Protein AF-0000000079728949 (afdb_homodimer)

Radius of gyration: 19.16 Å; Cα contacts (8 Å, |Δi|>4): 448; chains: 2; bounding box: 50×51×36 Å

Nearest PDB structures (foldseek):
  3mhy-assembly1_C  TM=8.706E-01  e=8.324E-15  Azospirillum brasilense
  3ncr-assembly1_A  TM=9.126E-01  e=5.408E-14  Archaeoglobus fulgidus
  2nuu-assembly2_K  TM=8.900E-01  e=3.025E-14  Escherichia coli
  7p4v-assembly1_A  TM=8.789E-01  e=6.152E-14  Methanothermococcus thermolithotrophicus DSM 2095
  2xbp-assembly1_A  TM=8.601E-01  e=7.000E-14  Synechococcus elongatus PCC 7942 = FACHB-805

Secondary structure (DSSP, 8-state):
-EEEEEEE-GGGHHHHHHHHHHTT----EEEEEEEE-SS------SSSS-----PEEEEEEEEEE-GGGHHHHHHHHHHHH--TT--TT-EEEEEEE----B-TTT--BGGGG-/-EEEEEEE-GGGHHHHHHHHHHTT---EEEEEEEE--SS------BTTB-----PEEEEEEEEEE-GGGHHHHHHHHHHHH--TT--TT-EEEEEEE--EEEETTT--BGGGG-

Solvent-accessible surface area (backbone atoms only — not comparable to full-atom values): 12179 Å² total; per-residue (Å²): 75,33,36,38,37,33,39,29,39,59,90,29,47,66,50,25,51,51,40,29,42,76,68,74,45,81,68,67,48,79,44,76,31,27,37,35,53,73,64,59,32,64,54,51,71,58,98,73,72,26,73,37,71,68,65,40,75,27,30,37,36,42,32,66,35,45,64,88,42,49,62,60,50,53,51,24,41,46,68,35,39,32,50,87,87,37,37,93,75,24,38,38,37,39,35,26,79,39,92,73,42,68,27,83,92,77,64,42,55,39,71,80,38,94,76,32,35,38,34,36,37,28,40,59,90,29,48,67,49,24,51,52,40,28,42,76,70,73,47,47,56,37,37,39,35,84,44,68,41,79,60,88,66,63,38,63,72,48,74,54,92,81,61,50,81,26,78,53,62,38,74,26,29,37,38,44,32,67,35,46,65,88,44,47,61,61,50,53,52,25,40,58,67,35,39,43,50,86,94,58,47,91,73,36,60,52,76,45,83,40,72,35,77,41,31,31,21,38,33,78,62,43,56,40,71,80,38,95

Sequence (228 aa):
MKLIVAIIQPHKLEEVKAELTKNEIYRLTVSDVQGYGQQKGKTEVFRGHEYQVNLLRKVRLEIAVNDEFVKPTVDAILKAAKTGDGKIGDGKILILPLEDVIRIRTGERGSSAIMKLIVAIIQPHKLEEVKAELTKNEIYRLTVSDVQGYGQQKGKTEVFRGHEYQVNLLRKVRLEIAVNDEFVKPTVDAILKAAKTGDGKIGDGKILILPLEDVIRIRTGERGSSAI

Foldseek 3Di:
DKKKKWKFAPVLVVQLQVLCVVVVFHDKDKDKDWDFDPPQPPQPQDPHRRSCRDTDIIMMMIGDADPVCPVSSVVSCVVRQADPVHDPRRTDMDIGDDDKDAQPVPRDMDRVND/DKKKKWKFAPVLVVQLQVLCVVVVFHDKDKDKDWDQDPPPQPQPPDPHPRPSSPTHIIMMMIGDADPVCPVSSVVSCVVRQADDVHDPRRTDMDIGDDPKDAQPVVRDMDRVND

Organism: NCBI:txid2484979

pLDDT: mean 89.18, std 18.15, range [35.16, 98.94]

Structure (mmCIF, N/CA/C/O backbone):
data_AF-0000000079728949-model_v1
#
loop_
_entity.id
_entity.type
_entity.pdbx_description
1 polymer 'P-II family nitrogen regulator'
#
loop_
_atom_site.group_PDB
_atom_site.id
_atom_site.type_symbol
_atom_site.label_atom_id
_atom_site.label_alt_id
_atom_site.label_comp_id
_atom_site.label_asym_id
_atom_site.label_entity_id
_atom_site.label_seq_id
_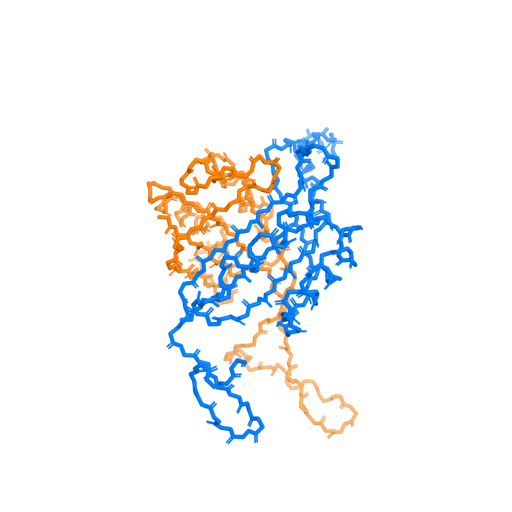atom_site.pdbx_PDB_ins_code
_atom_site.Cartn_x
_atom_site.Cartn_y
_atom_site.Cartn_z
_atom_site.occupancy
_atom_site.B_iso_or_equiv
_atom_site.auth_seq_id
_atom_site.auth_comp_id
_atom_site.auth_asym_id
_atom_site.auth_atom_id
_atom_site.pdbx_PDB_model_num
ATOM 1 N N . MET A 1 1 ? -5.855 -17.172 5.074 1 97.94 1 MET A N 1
ATOM 2 C CA . MET A 1 1 ? -6.07 -16.203 4.004 1 97.94 1 MET A CA 1
ATOM 3 C C . MET A 1 1 ? -5.102 -15.031 4.125 1 97.94 1 MET A C 1
ATOM 5 O O . MET A 1 1 ? -4.617 -14.734 5.219 1 97.94 1 MET A O 1
ATOM 9 N N . LYS A 1 2 ? -4.703 -14.453 3.086 1 98.75 2 LYS A N 1
ATOM 10 C CA . LYS A 1 2 ? -3.793 -13.312 3.059 1 98.75 2 LYS A CA 1
ATOM 11 C C . LYS A 1 2 ? -4.246 -12.273 2.037 1 98.75 2 LYS A C 1
ATOM 13 O O . LYS A 1 2 ? -4.926 -12.609 1.064 1 98.75 2 LYS A O 1
ATOM 18 N N . LEU A 1 3 ? -3.955 -11.07 2.365 1 98.88 3 LEU A N 1
ATOM 19 C CA . LEU A 1 3 ? -3.998 -10.008 1.366 1 98.88 3 LEU A CA 1
ATOM 20 C C . LEU A 1 3 ? -2.602 -9.703 0.837 1 98.88 3 LEU A C 1
ATOM 22 O O . LEU A 1 3 ? -1.712 -9.328 1.603 1 98.88 3 LEU A O 1
ATOM 26 N N . ILE A 1 4 ? -2.475 -9.922 -0.418 1 98.94 4 ILE A N 1
ATOM 27 C CA . ILE A 1 4 ? -1.224 -9.578 -1.086 1 98.94 4 ILE A CA 1
ATOM 28 C C . ILE A 1 4 ? -1.361 -8.219 -1.772 1 98.94 4 ILE A C 1
ATOM 30 O O . ILE A 1 4 ? -2.256 -8.023 -2.598 1 98.94 4 ILE A O 1
ATOM 34 N N . VAL A 1 5 ? -0.463 -7.34 -1.374 1 98.94 5 VAL A N 1
ATOM 35 C CA . VAL A 1 5 ? -0.368 -6.031 -2.012 1 98.94 5 VAL A CA 1
ATOM 36 C C . VAL A 1 5 ? 0.945 -5.926 -2.783 1 98.94 5 VAL A C 1
ATOM 38 O O . VAL A 1 5 ? 2.02 -6.156 -2.227 1 98.94 5 VAL A O 1
ATOM 41 N N . ALA A 1 6 ? 0.837 -5.594 -4.047 1 98.94 6 ALA A N 1
ATOM 42 C CA . ALA A 1 6 ? 2.037 -5.414 -4.855 1 98.94 6 ALA A CA 1
ATOM 43 C C . ALA A 1 6 ? 2.082 -4.012 -5.465 1 98.94 6 ALA A C 1
ATOM 45 O O . ALA A 1 6 ? 1.083 -3.533 -6.008 1 98.94 6 ALA A O 1
ATOM 46 N N . ILE A 1 7 ? 3.186 -3.361 -5.32 1 98.69 7 ILE A N 1
ATOM 47 C CA . ILE A 1 7 ? 3.492 -2.117 -6.02 1 98.69 7 ILE A CA 1
ATOM 48 C C . ILE A 1 7 ? 4.473 -2.393 -7.156 1 98.69 7 ILE A C 1
ATOM 50 O O . ILE A 1 7 ? 5.59 -2.861 -6.926 1 98.69 7 ILE A O 1
ATOM 54 N N . ILE A 1 8 ? 4.035 -2.078 -8.391 1 98.62 8 ILE A N 1
ATOM 55 C CA . ILE A 1 8 ? 4.863 -2.455 -9.531 1 98.62 8 ILE A CA 1
ATOM 56 C C . ILE A 1 8 ? 4.922 -1.301 -10.531 1 98.62 8 ILE A C 1
ATOM 58 O O . ILE A 1 8 ? 4.207 -0.306 -10.383 1 98.62 8 ILE A O 1
ATOM 62 N N . GLN A 1 9 ? 5.809 -1.538 -11.5 1 97.75 9 GLN A N 1
ATOM 63 C CA . GLN A 1 9 ? 5.859 -0.593 -12.609 1 97.75 9 GLN A CA 1
ATOM 64 C C . GLN A 1 9 ? 4.613 -0.697 -13.484 1 97.75 9 GLN A C 1
ATOM 66 O O . GLN A 1 9 ? 4.137 -1.799 -13.766 1 97.75 9 GLN A O 1
ATOM 71 N N . PRO A 1 10 ? 4.117 0.421 -13.914 1 97.88 10 PRO A N 1
ATOM 72 C CA . PRO A 1 10 ? 2.887 0.404 -14.703 1 97.88 10 PRO A CA 1
ATOM 73 C C . PRO A 1 10 ? 3.01 -0.45 -15.969 1 97.88 10 PRO A C 1
ATOM 75 O O . PRO A 1 10 ? 2.072 -1.17 -16.328 1 97.88 10 PRO A O 1
ATOM 78 N N . HIS A 1 11 ? 4.059 -0.454 -16.641 1 97.81 11 HIS A N 1
ATOM 79 C CA . HIS A 1 11 ? 4.195 -1.134 -17.922 1 97.81 11 HIS A CA 1
ATOM 80 C C . HIS A 1 11 ? 4.277 -2.646 -17.734 1 97.81 11 HIS A C 1
ATOM 82 O O . HIS A 1 11 ? 4.285 -3.395 -18.719 1 97.81 11 HIS A O 1
ATOM 88 N N . LYS A 1 12 ? 4.312 -3.104 -16.484 1 98.44 12 LYS A N 1
ATOM 89 C CA . LYS A 1 12 ? 4.387 -4.535 -16.203 1 98.44 12 LYS A CA 1
ATOM 90 C C . LYS A 1 12 ? 3.012 -5.105 -15.875 1 98.44 12 LYS A C 1
ATOM 92 O O . LYS A 1 12 ? 2.855 -6.316 -15.734 1 98.44 12 LYS A O 1
ATOM 97 N N . LEU A 1 13 ? 2.016 -4.324 -15.812 1 98.62 13 LEU A N 1
ATOM 98 C CA . LEU A 1 13 ? 0.701 -4.738 -15.336 1 98.62 13 LEU A CA 1
ATOM 99 C C . LEU A 1 13 ? 0.155 -5.891 -16.172 1 98.62 13 LEU A C 1
ATOM 101 O O . LEU A 1 13 ? -0.276 -6.91 -15.617 1 98.62 13 LEU A O 1
ATOM 105 N N . GLU A 1 14 ? 0.18 -5.75 -17.438 1 98.62 14 GLU A N 1
ATOM 106 C CA . GLU A 1 14 ? -0.409 -6.77 -18.312 1 98.62 14 GLU A CA 1
ATOM 107 C C . GLU A 1 14 ? 0.33 -8.094 -18.172 1 98.62 14 GLU A C 1
ATOM 109 O O . GLU A 1 14 ? -0.294 -9.164 -18.141 1 98.62 14 GLU A O 1
ATOM 114 N N . GLU A 1 15 ? 1.632 -8.023 -18.125 1 98.69 15 GLU A N 1
ATOM 115 C CA . GLU A 1 15 ? 2.422 -9.234 -17.938 1 98.69 15 GLU A CA 1
ATOM 116 C C . GLU A 1 15 ? 2.096 -9.898 -16.594 1 98.69 15 GLU A C 1
ATOM 118 O O . GLU A 1 15 ? 1.987 -11.125 -16.516 1 98.69 15 GLU A O 1
ATOM 123 N N . VAL A 1 16 ? 1.931 -9.164 -15.562 1 98.88 16 VAL A N 1
ATOM 124 C CA . VAL A 1 16 ? 1.618 -9.695 -14.242 1 98.88 16 VAL A CA 1
ATOM 125 C C . VAL A 1 16 ? 0.229 -10.328 -14.25 1 98.88 16 VAL A C 1
ATOM 127 O O . VAL A 1 16 ? 0.045 -11.445 -13.758 1 98.88 16 VAL A O 1
ATOM 130 N N . LYS A 1 17 ? -0.682 -9.672 -14.867 1 98.75 17 LYS A N 1
ATOM 131 C CA . LYS A 1 17 ? -2.029 -10.227 -14.977 1 98.75 17 LYS A CA 1
ATOM 132 C C . LYS A 1 17 ? -2.014 -11.578 -15.688 1 98.75 17 LYS A C 1
ATOM 134 O O . LYS A 1 17 ? -2.66 -12.523 -15.242 1 98.75 17 LYS A O 1
ATOM 139 N N . ALA A 1 18 ? -1.333 -11.594 -16.75 1 98.75 18 ALA A N 1
ATOM 140 C CA . ALA A 1 18 ? -1.255 -12.828 -17.531 1 98.75 18 ALA A CA 1
ATOM 141 C C . ALA A 1 18 ? -0.656 -13.961 -16.703 1 98.75 18 ALA A C 1
ATOM 143 O O . ALA A 1 18 ? -1.169 -15.078 -16.719 1 98.75 18 ALA A O 1
ATOM 144 N N . GLU A 1 19 ? 0.394 -13.664 -16.016 1 98.81 19 GLU A N 1
ATOM 145 C CA . GLU A 1 19 ? 1.066 -14.688 -15.219 1 98.81 19 GLU A CA 1
ATOM 146 C C . GLU A 1 19 ? 0.187 -15.148 -14.062 1 98.81 19 GLU A C 1
ATOM 148 O O . GLU A 1 19 ? 0.159 -16.344 -13.734 1 98.81 19 GLU A O 1
ATOM 153 N N . LEU A 1 20 ? -0.54 -14.227 -13.43 1 98.81 20 LEU A N 1
ATOM 154 C CA . LEU A 1 20 ? -1.479 -14.586 -12.375 1 98.81 20 LEU A CA 1
ATOM 155 C C . LEU A 1 20 ? -2.57 -15.508 -12.906 1 98.81 20 LEU A C 1
ATOM 157 O O . LEU A 1 20 ? -2.904 -16.516 -12.273 1 98.81 20 LEU A O 1
ATOM 161 N N . THR A 1 21 ? -3.059 -15.18 -14.047 1 98.56 21 THR A N 1
ATOM 162 C CA . THR A 1 21 ? -4.105 -15.977 -14.68 1 98.56 21 THR A CA 1
ATOM 163 C C . THR A 1 21 ? -3.619 -17.406 -14.945 1 98.56 21 THR A C 1
ATOM 165 O O . THR A 1 21 ? -4.34 -18.359 -14.703 1 98.56 21 THR A O 1
ATOM 168 N N . LYS A 1 22 ? -2.436 -17.531 -15.445 1 98.5 22 LYS A N 1
ATOM 169 C CA . LYS A 1 22 ? -1.842 -18.844 -15.688 1 98.5 22 LYS A CA 1
ATOM 170 C C . LYS A 1 22 ? -1.81 -19.688 -14.414 1 98.5 22 LYS A C 1
ATOM 172 O O . LYS A 1 22 ? -1.838 -20.906 -14.477 1 98.5 22 LYS A O 1
ATOM 177 N N . ASN A 1 23 ? -1.764 -19 -13.312 1 98 23 ASN A N 1
ATOM 178 C CA . ASN A 1 23 ? -1.679 -19.672 -12.023 1 98 23 ASN A CA 1
ATOM 179 C C . ASN A 1 23 ? -3.029 -19.703 -11.312 1 98 23 ASN A C 1
ATOM 181 O O . ASN A 1 23 ? -3.092 -19.875 -10.094 1 98 23 ASN A O 1
ATOM 185 N N . GLU A 1 24 ? -4.059 -19.344 -12.031 1 97.69 24 GLU A N 1
ATOM 186 C CA . GLU A 1 24 ? -5.453 -19.484 -11.625 1 97.69 24 GLU A CA 1
ATOM 187 C C . GLU A 1 24 ? -5.832 -18.453 -10.578 1 97.69 24 GLU A C 1
ATOM 189 O O . GLU A 1 24 ? -6.59 -18.734 -9.656 1 97.69 24 GLU A O 1
ATOM 194 N N . ILE A 1 25 ? -5.172 -17.406 -10.594 1 97.94 25 ILE A N 1
ATOM 195 C CA . ILE A 1 25 ? -5.527 -16.234 -9.797 1 97.94 25 ILE A CA 1
ATOM 196 C C . ILE A 1 25 ? -6.172 -15.188 -10.695 1 97.94 25 ILE A C 1
ATOM 198 O O . ILE A 1 25 ? -5.508 -14.594 -11.539 1 97.94 25 ILE A O 1
ATOM 202 N N . TYR A 1 26 ? -7.461 -14.828 -10.391 1 96.31 26 TYR A N 1
ATOM 203 C CA . TYR A 1 26 ? -8.227 -14.07 -11.375 1 96.31 26 TYR A CA 1
ATOM 204 C C . TYR A 1 26 ? -8.703 -12.75 -10.797 1 96.31 26 TYR A C 1
ATOM 206 O O . TYR A 1 26 ? -8.984 -11.805 -11.539 1 96.31 26 TYR A O 1
ATOM 214 N N . ARG A 1 27 ? -8.883 -12.797 -9.492 1 96.25 27 ARG A N 1
ATOM 215 C CA . ARG A 1 27 ? -9.523 -11.648 -8.875 1 96.25 27 ARG A CA 1
ATOM 216 C C . ARG A 1 27 ? -8.492 -10.719 -8.242 1 96.25 27 ARG A C 1
ATOM 218 O O . ARG A 1 27 ? -7.762 -11.125 -7.332 1 96.25 27 ARG A O 1
ATOM 225 N N . LEU A 1 28 ? -8.375 -9.523 -8.766 1 97.81 28 LEU A N 1
ATOM 226 C CA . LEU A 1 28 ? -7.48 -8.516 -8.211 1 97.81 28 LEU A CA 1
ATOM 227 C C . LEU A 1 28 ? -8.055 -7.117 -8.398 1 97.81 28 LEU A C 1
ATOM 229 O O . LEU A 1 28 ? -8.93 -6.906 -9.242 1 97.81 28 LEU A O 1
ATOM 233 N N . THR A 1 29 ? -7.723 -6.234 -7.559 1 98.62 29 THR A N 1
ATOM 234 C CA . THR A 1 29 ? -8.039 -4.812 -7.652 1 98.62 29 THR A CA 1
ATOM 235 C C . THR A 1 29 ? -6.801 -4.004 -8.023 1 98.62 29 THR A C 1
ATOM 237 O O . THR A 1 29 ? -5.715 -4.246 -7.496 1 98.62 29 THR A O 1
ATOM 240 N N . VAL A 1 30 ? -6.938 -3.078 -8.961 1 98.56 30 VAL A N 1
ATOM 241 C CA . VAL A 1 30 ? -5.828 -2.264 -9.453 1 98.56 30 VAL A CA 1
ATOM 242 C C . VAL A 1 30 ? -6.078 -0.795 -9.117 1 98.56 30 VAL A C 1
ATOM 244 O O . VAL A 1 30 ? -7.195 -0.298 -9.266 1 98.56 30 VAL A O 1
ATOM 247 N N . SER A 1 31 ? -5.07 -0.145 -8.617 1 98.25 31 SER A N 1
ATOM 248 C CA . SER A 1 31 ? -5.117 1.294 -8.375 1 98.25 31 SER A CA 1
ATOM 249 C C . SER A 1 31 ? -3.854 1.981 -8.883 1 98.25 31 SER A C 1
ATOM 251 O O . SER A 1 31 ? -2.771 1.391 -8.867 1 98.25 31 SER A O 1
ATOM 253 N N . ASP A 1 32 ? -4.066 3.225 -9.258 1 96.81 32 ASP A N 1
ATOM 254 C CA . ASP A 1 32 ? -2.912 4.066 -9.562 1 96.81 32 ASP A CA 1
ATOM 255 C C . ASP A 1 32 ? -2.359 4.723 -8.305 1 96.81 32 ASP A C 1
ATOM 257 O O . ASP A 1 32 ? -3.117 5.266 -7.496 1 96.81 32 ASP A O 1
ATOM 261 N N . VAL A 1 33 ? -1.003 4.684 -8.234 1 97.31 33 VAL A N 1
ATOM 262 C CA . VAL A 1 33 ? -0.352 5.277 -7.066 1 97.31 33 VAL A CA 1
ATOM 263 C C . VAL A 1 33 ? 0.955 5.941 -7.492 1 97.31 33 VAL A C 1
ATOM 265 O O . VAL A 1 33 ? 1.287 5.973 -8.68 1 97.31 33 VAL A O 1
ATOM 268 N N . GLN A 1 34 ? 1.545 6.543 -6.496 1 94.94 34 GLN A N 1
ATOM 269 C CA . GLN A 1 34 ? 2.859 7.148 -6.68 1 94.94 34 GLN A CA 1
ATOM 270 C C . GLN A 1 34 ? 3.85 6.645 -5.637 1 94.94 34 GLN A C 1
ATOM 272 O O . GLN A 1 34 ? 3.504 6.504 -4.461 1 94.94 34 GLN A O 1
ATOM 277 N N . GLY A 1 35 ? 4.969 6.289 -6.156 1 92.31 35 GLY A N 1
ATOM 278 C CA . GLY A 1 35 ? 6.047 5.883 -5.266 1 92.31 35 GLY A CA 1
ATOM 279 C C . GLY A 1 35 ? 7.039 6.996 -4.984 1 92.31 35 GLY A C 1
ATOM 280 O O . GLY A 1 35 ? 7.254 7.871 -5.828 1 92.31 35 GLY A O 1
ATOM 281 N N . TYR A 1 36 ? 7.48 6.906 -3.715 1 84.44 36 TYR A N 1
ATOM 282 C CA . TYR A 1 36 ? 8.547 7.797 -3.27 1 84.44 36 TYR A CA 1
ATOM 283 C C . TYR A 1 36 ? 9.719 7.008 -2.703 1 84.44 36 TYR A C 1
ATOM 285 O O . TYR A 1 36 ? 9.531 6.133 -1.854 1 84.44 36 TYR A O 1
ATOM 293 N N . GLY A 1 37 ? 10.797 7.117 -3.277 1 72.75 37 GLY A N 1
ATOM 294 C CA . GLY A 1 37 ? 11.953 6.355 -2.848 1 72.75 37 GLY A CA 1
ATOM 295 C C . GLY A 1 37 ? 13.172 7.223 -2.574 1 72.75 37 GLY A C 1
ATOM 296 O O . GLY A 1 37 ? 13.062 8.445 -2.504 1 72.75 37 GLY A O 1
ATOM 297 N N . GLN A 1 38 ? 14.273 6.52 -2.088 1 59.56 38 GLN A N 1
ATOM 298 C CA . GLN A 1 38 ? 15.547 7.129 -1.718 1 59.56 38 GLN A CA 1
ATOM 299 C C . GLN A 1 38 ? 16.109 7.98 -2.857 1 59.56 38 GLN A C 1
ATOM 301 O O . GLN A 1 38 ? 17.031 8.758 -2.658 1 59.56 38 GLN A O 1
ATOM 306 N N . GLN A 1 39 ? 15.523 7.688 -4.023 1 49.19 39 GLN A N 1
ATOM 307 C CA . GLN A 1 39 ? 16.141 8.508 -5.062 1 49.19 39 GLN A CA 1
ATOM 308 C C . GLN A 1 39 ? 15.914 9.992 -4.793 1 49.19 39 GLN A C 1
ATOM 310 O O . GLN A 1 39 ? 14.773 10.445 -4.68 1 49.19 39 GLN A O 1
ATOM 315 N N . LYS A 1 40 ? 16.625 10.328 -3.922 1 45.38 40 LYS A N 1
ATOM 316 C CA . LYS A 1 40 ? 16.594 11.75 -3.594 1 45.38 40 LYS A CA 1
ATOM 317 C C . LYS A 1 40 ? 15.969 12.562 -4.727 1 45.38 40 LYS A C 1
ATOM 319 O O . LYS A 1 40 ? 16.297 12.359 -5.898 1 45.38 40 LYS A O 1
ATOM 324 N N . GLY A 1 41 ? 14.633 12.672 -4.699 1 42.31 41 GLY A N 1
ATOM 325 C CA . GLY A 1 41 ? 14.25 13.656 -5.695 1 42.31 41 GLY A CA 1
ATOM 326 C C . GLY A 1 41 ? 15.422 14.453 -6.234 1 42.31 41 GLY A C 1
ATOM 327 O O . GLY A 1 41 ? 16.422 14.648 -5.535 1 42.31 41 GLY A O 1
ATOM 328 N N . LYS A 1 42 ? 15.859 14.234 -7.445 1 41.94 42 LYS A N 1
ATOM 329 C CA . LYS A 1 42 ? 16.719 15.289 -7.961 1 41.94 42 LYS A CA 1
ATOM 330 C C . LYS A 1 42 ? 16.234 16.656 -7.5 1 41.94 42 LYS A C 1
ATOM 332 O O . LYS A 1 42 ? 15.039 16.938 -7.496 1 41.94 42 LYS A O 1
ATOM 337 N N . THR A 1 43 ? 16.828 17.266 -6.535 1 39.5 43 THR A N 1
ATOM 338 C CA . THR A 1 43 ? 16.672 18.688 -6.227 1 39.5 43 THR A CA 1
ATOM 339 C C . THR A 1 43 ? 16.5 19.5 -7.504 1 39.5 43 THR A C 1
ATOM 341 O O . THR A 1 43 ? 17.406 19.578 -8.328 1 39.5 43 THR A O 1
ATOM 344 N N . GLU A 1 44 ? 15.484 19.297 -8.406 1 36.38 44 GLU A N 1
ATOM 345 C CA . GLU A 1 44 ? 15.477 20.516 -9.203 1 36.38 44 GLU A CA 1
ATOM 346 C C . GLU A 1 44 ? 15.086 21.734 -8.352 1 36.38 44 GLU A C 1
ATOM 348 O O . GLU A 1 44 ? 14.25 21.609 -7.449 1 36.38 44 GLU A O 1
ATOM 353 N N . VAL A 1 45 ? 16.109 22.641 -8.188 1 36.81 45 VAL A N 1
ATOM 354 C CA . VAL A 1 45 ? 16.047 23.984 -7.613 1 36.81 45 VAL A CA 1
ATOM 355 C C . VAL A 1 45 ? 14.742 24.656 -8.023 1 36.81 45 VAL A C 1
ATOM 357 O O . VAL A 1 45 ? 14.547 24.984 -9.195 1 36.81 45 VAL A O 1
ATOM 360 N 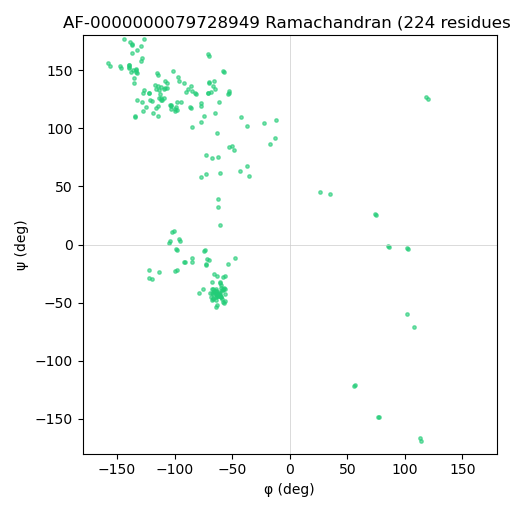N . PHE A 1 46 ? 13.438 24.266 -7.598 1 35.16 46 PHE A N 1
ATOM 361 C CA . PHE A 1 46 ? 12.352 25.219 -7.793 1 35.16 46 PHE A CA 1
ATOM 362 C C . PHE A 1 46 ? 12.227 26.156 -6.594 1 35.16 46 PHE A C 1
ATOM 364 O O . PHE A 1 46 ? 11.945 25.703 -5.48 1 35.16 46 PHE A O 1
ATOM 371 N N . ARG A 1 47 ? 12.086 27.578 -6.699 1 37.88 47 ARG A N 1
ATOM 372 C CA . ARG A 1 47 ? 12.164 28.844 -5.98 1 37.88 47 ARG A CA 1
ATOM 373 C C . ARG A 1 47 ? 13.117 28.75 -4.793 1 37.88 47 ARG A C 1
ATOM 375 O O . ARG A 1 47 ? 12.727 29 -3.652 1 37.88 47 ARG A O 1
ATOM 382 N N . GLY A 1 48 ? 14.406 28.156 -4.797 1 38.25 48 GLY A N 1
ATOM 383 C CA . GLY A 1 48 ? 15.547 28.156 -3.885 1 38.25 48 GLY A CA 1
ATOM 384 C C . GLY A 1 48 ? 15.734 26.828 -3.172 1 38.25 48 GLY A C 1
ATOM 385 O O . GLY A 1 48 ? 16.875 26.422 -2.926 1 38.25 48 GLY A O 1
ATOM 386 N N . HIS A 1 49 ? 14.883 26.312 -2.152 1 38.97 49 HIS A N 1
ATOM 387 C CA . HIS A 1 49 ? 15.234 24.984 -1.667 1 38.97 49 HIS A CA 1
ATOM 388 C C . HIS A 1 49 ? 14.633 23.891 -2.547 1 38.97 49 HIS A C 1
ATOM 390 O O . HIS A 1 49 ? 13.445 23.953 -2.895 1 38.97 49 HIS A O 1
ATOM 396 N N . GLU A 1 50 ? 15.266 23.219 -3.441 1 42.09 50 GLU A N 1
ATOM 397 C CA . GLU A 1 50 ? 14.961 22.25 -4.492 1 42.09 50 GLU A CA 1
ATOM 398 C C . GLU A 1 50 ? 14.367 20.969 -3.912 1 42.09 50 GLU A C 1
ATOM 400 O O . GLU A 1 50 ? 15.062 20.203 -3.24 1 42.09 50 GLU A O 1
ATOM 405 N N . TYR A 1 51 ? 13.672 20.75 -2.965 1 43.38 51 TYR A N 1
ATOM 406 C CA . TYR A 1 51 ? 13.367 19.344 -2.705 1 43.38 51 TYR A CA 1
ATOM 407 C C . TYR A 1 51 ? 12.297 18.828 -3.658 1 43.38 51 TYR A C 1
ATOM 409 O O . TYR A 1 51 ? 11.141 19.25 -3.59 1 43.38 51 TYR A O 1
ATOM 417 N N . GLN A 1 52 ? 12.375 18.828 -5.008 1 46.19 52 GLN A N 1
ATOM 418 C CA . GLN A 1 52 ? 11.359 18.266 -5.887 1 46.19 52 GLN A CA 1
ATOM 419 C C . GLN A 1 52 ? 11.172 16.781 -5.625 1 46.19 52 GLN A C 1
ATOM 421 O O . GLN A 1 52 ? 12.055 15.969 -5.926 1 46.19 52 GLN A O 1
ATOM 426 N N . VAL A 1 53 ? 10.82 16.344 -4.598 1 51 53 VAL A N 1
ATOM 427 C CA . VAL A 1 53 ? 10.586 14.914 -4.391 1 51 53 VAL A CA 1
ATOM 428 C C . VAL A 1 53 ? 9.641 14.383 -5.461 1 51 53 VAL A C 1
ATOM 430 O O . VAL A 1 53 ? 8.5 14.836 -5.57 1 51 53 VAL A O 1
ATOM 433 N N . ASN A 1 54 ? 10.234 13.984 -6.816 1 62.28 54 ASN A N 1
ATOM 434 C CA . ASN A 1 54 ? 9.5 13.477 -7.973 1 62.28 54 ASN A CA 1
ATOM 435 C C . ASN A 1 54 ? 8.828 12.133 -7.672 1 62.28 54 ASN A C 1
ATOM 437 O O . ASN A 1 54 ? 9.508 11.148 -7.375 1 62.28 54 ASN A O 1
ATOM 441 N N . LEU A 1 55 ? 7.645 12.141 -7.332 1 76.19 55 LEU A N 1
ATOM 442 C CA . LEU A 1 55 ? 6.836 10.938 -7.215 1 76.19 55 LEU A CA 1
ATOM 443 C C . LEU A 1 55 ? 6.723 10.227 -8.562 1 76.19 55 LEU A C 1
ATOM 445 O O . LEU A 1 55 ? 6.562 10.875 -9.602 1 76.19 55 LEU A O 1
ATOM 449 N N . LEU A 1 56 ? 7.133 8.961 -8.594 1 89 56 LEU A N 1
ATOM 450 C CA . LEU A 1 56 ? 7.027 8.141 -9.797 1 89 56 LEU A CA 1
ATOM 451 C C . LEU A 1 56 ? 5.711 7.371 -9.812 1 89 56 LEU A C 1
ATOM 453 O O . LEU A 1 56 ? 5.27 6.859 -8.781 1 89 56 LEU A O 1
ATOM 457 N N . ARG A 1 57 ? 5.145 7.316 -10.922 1 94.88 57 ARG A N 1
ATOM 458 C CA . ARG A 1 57 ? 3.906 6.566 -11.102 1 94.88 57 ARG A CA 1
ATOM 459 C C . ARG A 1 57 ? 4.137 5.074 -10.891 1 94.88 57 ARG A C 1
ATOM 461 O O . ARG A 1 57 ? 5.133 4.523 -11.367 1 94.88 57 ARG A O 1
ATOM 468 N N . LYS A 1 58 ? 3.293 4.477 -10.156 1 97.62 58 LYS A N 1
ATOM 469 C CA . LYS A 1 58 ? 3.266 3.037 -9.914 1 97.62 58 LYS A CA 1
ATOM 470 C C . LYS A 1 58 ? 1.84 2.496 -9.977 1 97.62 58 LYS A C 1
ATOM 472 O O . LYS A 1 58 ? 0.88 3.268 -10.039 1 97.62 58 LYS A O 1
ATOM 477 N N . VAL A 1 59 ? 1.758 1.186 -10.078 1 98.38 59 VAL A N 1
ATOM 478 C CA . VAL A 1 59 ? 0.488 0.476 -9.977 1 98.38 59 VAL A CA 1
ATOM 479 C C . VAL A 1 59 ? 0.467 -0.354 -8.695 1 98.38 59 VAL A C 1
ATOM 481 O O . VAL A 1 59 ? 1.459 -1 -8.344 1 98.38 59 VAL A O 1
ATOM 484 N N . ARG A 1 60 ? -0.646 -0.268 -8.023 1 98.69 60 ARG A N 1
ATOM 485 C CA . ARG A 1 60 ? -0.893 -1.033 -6.809 1 98.69 60 ARG A CA 1
ATOM 486 C C . ARG A 1 60 ? -1.93 -2.125 -7.047 1 98.69 60 ARG A C 1
ATOM 488 O O . ARG A 1 60 ? -3.02 -1.853 -7.559 1 98.69 60 ARG A O 1
ATOM 495 N N . LEU A 1 61 ? -1.555 -3.34 -6.715 1 98.88 61 LEU A N 1
ATOM 496 C CA . LEU A 1 61 ? -2.459 -4.48 -6.793 1 98.88 61 LEU A CA 1
ATOM 497 C C . LEU A 1 61 ? -2.869 -4.949 -5.402 1 98.88 61 LEU A C 1
ATOM 499 O O . LEU A 1 61 ? -2.039 -5 -4.492 1 98.88 61 LEU A O 1
ATOM 503 N N . GLU A 1 62 ? -4.133 -5.312 -5.27 1 98.81 62 GLU A N 1
ATOM 504 C CA . GLU A 1 62 ? -4.648 -6.016 -4.102 1 98.81 62 GLU A CA 1
ATOM 505 C C . GLU A 1 62 ? -5.262 -7.355 -4.492 1 98.81 62 GLU A C 1
ATOM 507 O O . GLU A 1 62 ? -6.199 -7.41 -5.289 1 98.81 62 GLU A O 1
ATOM 512 N N . ILE A 1 63 ? -4.758 -8.367 -3.877 1 98.88 63 ILE A N 1
ATOM 513 C CA . ILE A 1 63 ? -5.176 -9.727 -4.219 1 98.88 63 ILE A CA 1
ATOM 514 C C . ILE A 1 63 ? -5.441 -10.523 -2.943 1 98.88 63 ILE A C 1
ATOM 516 O O . ILE A 1 63 ? -4.512 -10.844 -2.201 1 98.88 63 ILE A O 1
ATOM 520 N N . ALA A 1 64 ? -6.676 -10.859 -2.648 1 98.81 64 ALA A N 1
ATOM 521 C CA . ALA A 1 64 ? -7.012 -11.766 -1.553 1 98.81 64 ALA A CA 1
ATOM 522 C C . ALA A 1 64 ? -6.871 -13.227 -1.983 1 98.81 64 ALA A C 1
ATOM 524 O O . ALA A 1 64 ? -7.426 -13.633 -3.008 1 98.81 64 ALA A O 1
ATOM 525 N N . VAL A 1 65 ? -6.18 -13.984 -1.192 1 98.69 65 VAL A N 1
ATOM 526 C CA . VAL A 1 65 ? -5.977 -15.375 -1.58 1 98.69 65 VAL A CA 1
ATOM 527 C C . VAL A 1 65 ? -6.102 -16.281 -0.355 1 98.69 65 VAL A C 1
ATOM 529 O O . VAL A 1 65 ? -5.91 -15.828 0.777 1 98.69 65 VAL A O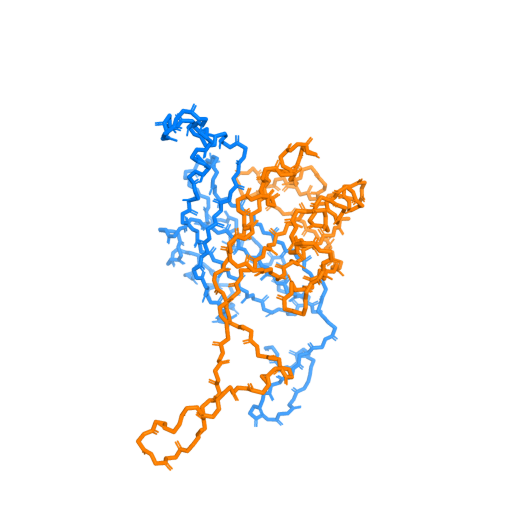 1
ATOM 532 N N . ASN A 1 66 ? -6.457 -17.5 -0.626 1 98.38 66 ASN A N 1
ATOM 533 C CA . ASN A 1 66 ? -6.289 -18.531 0.379 1 98.38 66 ASN A CA 1
ATOM 534 C C . ASN A 1 66 ? -4.816 -18.875 0.594 1 98.38 66 ASN A C 1
ATOM 536 O O . ASN A 1 66 ? -3.98 -18.609 -0.271 1 98.38 66 ASN A O 1
ATOM 540 N N . ASP A 1 67 ? -4.555 -19.531 1.693 1 98.19 67 ASP A N 1
ATOM 541 C CA . ASP A 1 67 ? -3.172 -19.75 2.105 1 98.19 67 ASP A CA 1
ATOM 542 C C . ASP A 1 67 ? -2.398 -20.531 1.045 1 98.19 67 ASP A C 1
ATOM 544 O O . ASP A 1 67 ? -1.225 -20.25 0.794 1 98.19 67 ASP A O 1
ATOM 548 N N . GLU A 1 68 ? -3.012 -21.438 0.365 1 97.88 68 GLU A N 1
ATOM 549 C CA . GLU A 1 68 ? -2.33 -22.297 -0.6 1 97.88 68 GLU A CA 1
ATOM 550 C C . GLU A 1 68 ? -1.947 -21.516 -1.856 1 97.88 68 GLU A C 1
ATOM 552 O O . GLU A 1 68 ? -1.12 -21.969 -2.646 1 97.88 68 GLU A O 1
ATOM 557 N N . PHE A 1 69 ? -2.477 -20.344 -1.986 1 98.5 69 PHE A N 1
ATOM 558 C CA . PHE A 1 69 ? -2.215 -19.562 -3.197 1 98.5 69 PHE A CA 1
ATOM 559 C C . PHE A 1 69 ? -1.232 -18.438 -2.92 1 98.5 69 PHE A C 1
ATOM 561 O O . PHE A 1 69 ? -0.862 -17.688 -3.83 1 98.5 69 PHE A O 1
ATOM 568 N N . VAL A 1 70 ? -0.765 -18.344 -1.716 1 98.81 70 VAL A N 1
ATOM 569 C CA . VAL A 1 70 ? 0.168 -17.266 -1.382 1 98.81 70 VAL A CA 1
ATOM 570 C C . VAL A 1 70 ? 1.446 -17.422 -2.203 1 98.81 70 VAL A C 1
ATOM 572 O O . VAL A 1 70 ? 1.841 -16.5 -2.928 1 98.81 70 VAL A O 1
ATOM 575 N N . LYS A 1 71 ? 2.01 -18.594 -2.156 1 98.62 71 LYS A N 1
ATOM 576 C CA . LYS A 1 71 ? 3.275 -18.797 -2.85 1 98.62 71 LYS A CA 1
ATOM 577 C C . LYS A 1 71 ? 3.102 -18.688 -4.363 1 98.62 71 LYS A C 1
ATOM 579 O O . LYS A 1 71 ? 3.857 -17.969 -5.023 1 98.62 71 LYS A O 1
ATOM 584 N N . PRO A 1 72 ? 2.078 -19.328 -4.949 1 98.75 72 PRO A N 1
ATOM 585 C CA . PRO A 1 72 ? 1.883 -19.156 -6.391 1 98.75 72 PRO A CA 1
ATOM 586 C C . PRO A 1 72 ? 1.692 -17.703 -6.801 1 98.75 72 PRO A C 1
ATOM 588 O O . PRO A 1 72 ? 2.164 -17.281 -7.863 1 98.75 72 PRO A O 1
ATOM 591 N N . THR A 1 73 ? 0.988 -16.953 -6.004 1 98.88 73 THR A N 1
ATOM 592 C CA . THR A 1 73 ? 0.734 -15.555 -6.316 1 98.88 73 THR A CA 1
ATOM 593 C C . THR A 1 73 ? 2.029 -14.75 -6.27 1 98.88 73 THR A C 1
ATOM 595 O O . THR A 1 73 ? 2.338 -14.008 -7.203 1 98.88 73 THR A O 1
ATOM 598 N N . VAL A 1 74 ? 2.785 -14.938 -5.242 1 98.88 74 VAL A N 1
ATOM 599 C CA . VAL A 1 74 ? 4.047 -14.219 -5.07 1 98.88 74 VAL A CA 1
ATOM 600 C C . VAL A 1 74 ? 5.004 -14.586 -6.203 1 98.88 74 VAL A C 1
ATOM 602 O O . VAL A 1 74 ? 5.613 -13.703 -6.816 1 98.88 74 VAL A O 1
ATOM 605 N N . ASP A 1 75 ? 5.066 -15.867 -6.504 1 98.69 75 ASP A N 1
ATOM 606 C CA . ASP A 1 75 ? 5.969 -16.328 -7.551 1 98.69 75 ASP A CA 1
ATOM 607 C C . ASP A 1 75 ? 5.586 -15.758 -8.914 1 98.69 75 ASP A C 1
ATOM 609 O O . ASP A 1 75 ? 6.453 -15.359 -9.695 1 98.69 75 ASP A O 1
ATOM 613 N N . ALA A 1 76 ? 4.34 -15.703 -9.148 1 98.81 76 ALA A N 1
ATOM 614 C CA . ALA A 1 76 ? 3.857 -15.156 -10.414 1 98.81 76 ALA A CA 1
ATOM 615 C C . ALA A 1 76 ? 4.238 -13.68 -10.555 1 98.81 76 ALA A C 1
ATOM 617 O O . ALA A 1 76 ? 4.684 -13.25 -11.625 1 98.81 76 ALA A O 1
ATOM 618 N N . ILE A 1 77 ? 4.074 -12.914 -9.516 1 98.88 77 ILE A N 1
ATOM 619 C CA . ILE A 1 77 ? 4.383 -11.492 -9.555 1 98.88 77 ILE A CA 1
ATOM 620 C C . ILE A 1 77 ? 5.891 -11.297 -9.711 1 98.88 77 ILE A C 1
ATOM 622 O O . ILE A 1 77 ? 6.336 -10.484 -10.523 1 98.88 77 ILE A O 1
ATOM 626 N N . LEU A 1 78 ? 6.641 -12.102 -8.977 1 98.62 78 LEU A N 1
ATOM 627 C CA . LEU A 1 78 ? 8.094 -11.992 -9.062 1 98.62 78 LEU A CA 1
ATOM 628 C C . LEU A 1 78 ? 8.578 -12.258 -10.484 1 98.62 78 LEU A C 1
ATOM 630 O O . LEU A 1 78 ? 9.461 -11.562 -10.977 1 98.62 78 LEU A O 1
ATOM 634 N N . LYS A 1 79 ? 8.016 -13.195 -11.039 1 97.88 79 LYS A N 1
ATOM 635 C CA . LYS A 1 79 ? 8.406 -13.602 -12.383 1 97.88 79 LYS A CA 1
ATOM 636 C C . LYS A 1 79 ? 8.086 -12.516 -13.406 1 97.88 79 LYS A C 1
ATOM 638 O O . LYS A 1 79 ? 8.898 -12.203 -14.281 1 97.88 79 LYS A O 1
ATOM 643 N N . ALA A 1 80 ? 6.973 -11.875 -13.266 1 98.62 80 ALA A N 1
ATOM 644 C CA . ALA A 1 80 ? 6.445 -11.047 -14.344 1 98.62 80 ALA A CA 1
ATOM 645 C C . ALA A 1 80 ? 6.758 -9.57 -14.102 1 98.62 80 ALA A C 1
ATOM 647 O O . ALA A 1 80 ? 6.793 -8.773 -15.047 1 98.62 80 ALA A O 1
ATOM 648 N N . ALA A 1 81 ? 6.984 -9.188 -12.891 1 98.5 81 ALA A N 1
ATOM 649 C CA . ALA A 1 81 ? 7.094 -7.766 -12.578 1 98.5 81 ALA A CA 1
ATOM 650 C C . ALA A 1 81 ? 8.539 -7.289 -12.672 1 98.5 81 ALA A C 1
ATOM 652 O O . ALA A 1 81 ? 8.805 -6.086 -12.688 1 98.5 81 ALA A O 1
ATOM 653 N N . LYS A 1 82 ? 9.414 -8.195 -12.703 1 96.94 82 LYS A N 1
ATOM 654 C CA . LYS A 1 82 ? 10.836 -7.867 -12.766 1 96.94 82 LYS A CA 1
ATOM 655 C C . LYS A 1 82 ? 11.203 -7.301 -14.133 1 96.94 82 LYS A C 1
ATOM 657 O O . LYS A 1 82 ? 10.805 -7.848 -15.164 1 96.94 82 LYS A O 1
ATOM 662 N N . THR A 1 83 ? 11.891 -6.176 -14.18 1 94.44 83 THR A N 1
ATOM 663 C CA . THR A 1 83 ? 12.453 -5.645 -15.414 1 94.44 83 THR A CA 1
ATOM 664 C C . THR A 1 83 ? 13.828 -6.246 -15.688 1 94.44 83 THR A C 1
ATOM 666 O O . THR A 1 83 ? 14.773 -6.027 -14.922 1 94.44 83 THR A O 1
ATOM 669 N N . GLY A 1 84 ? 13.938 -6.949 -16.781 1 93.44 84 GLY A N 1
ATOM 670 C CA . GLY A 1 84 ? 15.195 -7.637 -17.031 1 93.44 84 GLY A CA 1
ATOM 671 C C . GLY A 1 84 ? 15.602 -8.578 -15.914 1 93.44 84 GLY A C 1
ATOM 672 O O . GLY A 1 84 ? 14.812 -9.438 -15.508 1 93.44 84 GLY A O 1
ATOM 673 N N . ASP A 1 85 ? 16.797 -8.312 -15.336 1 92.62 85 ASP A N 1
ATOM 674 C CA . ASP A 1 85 ? 17.266 -9.141 -14.234 1 92.62 85 ASP A CA 1
ATOM 675 C C . ASP A 1 85 ? 16.922 -8.508 -12.883 1 92.62 85 ASP A C 1
ATOM 677 O O . ASP A 1 85 ? 17.312 -9.023 -11.836 1 92.62 85 ASP A O 1
ATOM 681 N N . GLY A 1 86 ? 16.297 -7.5 -12.977 1 93.75 86 GLY A N 1
ATOM 682 C CA . GLY A 1 86 ? 15.953 -6.734 -11.789 1 93.75 86 GLY A CA 1
ATOM 683 C C . GLY A 1 86 ? 16.516 -5.32 -11.812 1 93.75 86 GLY A C 1
ATOM 684 O O . GLY A 1 86 ? 17.703 -5.121 -12.086 1 93.75 86 GLY A O 1
ATOM 685 N N . LYS A 1 87 ? 15.633 -4.359 -11.641 1 93.56 87 LYS A N 1
ATOM 686 C CA . LYS A 1 87 ? 16.047 -2.959 -11.641 1 93.56 87 LYS A CA 1
ATOM 687 C C . LYS A 1 87 ? 15.453 -2.205 -10.461 1 93.56 87 LYS A C 1
ATOM 689 O O . LYS A 1 87 ? 14.359 -2.527 -10 1 93.56 87 LYS A O 1
ATOM 694 N N . ILE A 1 88 ? 16.219 -1.276 -10.039 1 91 88 ILE A N 1
ATOM 695 C CA . ILE A 1 88 ? 15.695 -0.386 -9.01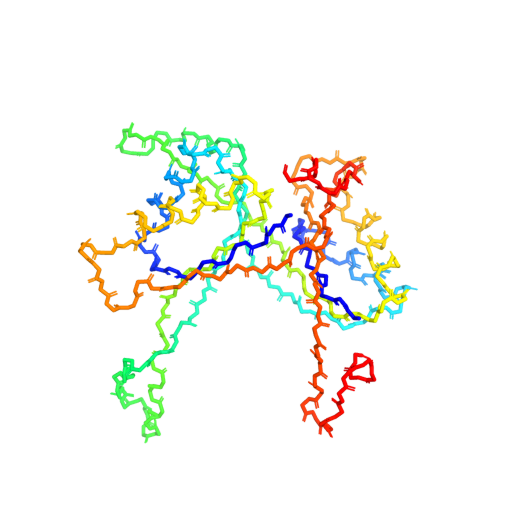6 1 91 88 ILE A CA 1
ATOM 696 C C . ILE A 1 88 ? 14.352 0.188 -9.469 1 91 88 ILE A C 1
ATOM 698 O O . ILE A 1 88 ? 14.219 0.612 -10.625 1 91 88 ILE A O 1
ATOM 702 N N . GLY A 1 89 ? 13.344 0.125 -8.617 1 91.62 89 GLY A N 1
ATOM 703 C CA . GLY A 1 89 ? 12.047 0.673 -8.984 1 91.62 89 GLY A CA 1
ATOM 704 C C . GLY A 1 89 ? 11.039 -0.391 -9.375 1 91.62 89 GLY A C 1
ATOM 705 O O . GLY A 1 89 ? 9.875 -0.084 -9.625 1 91.62 89 GLY A O 1
ATOM 706 N N . ASP A 1 90 ? 11.484 -1.667 -9.414 1 96.5 90 ASP A N 1
ATOM 707 C CA . ASP A 1 90 ? 10.602 -2.758 -9.805 1 96.5 90 ASP A CA 1
ATOM 708 C C . ASP A 1 90 ? 9.445 -2.91 -8.82 1 96.5 90 ASP A C 1
ATOM 710 O O . ASP A 1 90 ? 8.391 -3.459 -9.164 1 96.5 90 ASP A O 1
ATOM 714 N N . GLY A 1 91 ? 9.68 -2.496 -7.555 1 96.69 91 GLY A N 1
ATOM 715 C CA . GLY A 1 91 ? 8.57 -2.461 -6.617 1 96.69 91 GLY A CA 1
ATOM 716 C C . GLY A 1 91 ? 8.703 -3.475 -5.496 1 96.69 91 GLY A C 1
ATOM 717 O O . GLY A 1 91 ? 9.805 -3.938 -5.195 1 96.69 91 GLY A O 1
ATOM 718 N N . LYS A 1 92 ? 7.613 -3.684 -4.77 1 98.31 92 LYS A N 1
ATOM 719 C CA . LYS A 1 92 ? 7.555 -4.539 -3.588 1 98.31 92 LYS A CA 1
ATOM 720 C C . LYS A 1 92 ? 6.262 -5.344 -3.555 1 98.31 92 LYS A C 1
ATOM 722 O O . LYS A 1 92 ? 5.25 -4.93 -4.125 1 98.31 92 LYS A O 1
ATOM 727 N N . ILE A 1 93 ? 6.375 -6.438 -2.928 1 98.94 93 ILE A N 1
ATOM 728 C CA . ILE A 1 93 ? 5.203 -7.219 -2.555 1 98.94 93 ILE A CA 1
ATOM 729 C C . ILE A 1 93 ? 5.043 -7.219 -1.035 1 98.94 93 ILE A C 1
ATOM 731 O O . ILE A 1 93 ? 6.004 -7.461 -0.304 1 98.94 93 ILE A O 1
ATOM 735 N N . LEU A 1 94 ? 3.883 -6.91 -0.556 1 98.94 94 LEU A N 1
ATOM 736 C CA . LEU A 1 94 ? 3.525 -6.93 0.858 1 98.94 94 LEU A CA 1
ATOM 737 C C . LEU A 1 94 ? 2.484 -8.008 1.142 1 98.94 94 LEU A C 1
ATOM 739 O O . LEU A 1 94 ? 1.509 -8.141 0.4 1 98.94 94 LEU A O 1
ATOM 743 N N . ILE A 1 95 ? 2.723 -8.781 2.189 1 98.94 95 ILE A N 1
ATOM 744 C CA . ILE A 1 95 ? 1.772 -9.812 2.582 1 98.94 95 ILE A CA 1
ATOM 745 C C . ILE A 1 95 ? 1.173 -9.477 3.945 1 98.94 95 ILE A C 1
ATOM 747 O O . ILE A 1 95 ? 1.892 -9.398 4.945 1 98.94 95 ILE A O 1
ATOM 751 N N . LEU A 1 96 ? -0.136 -9.305 4.004 1 98.88 96 LEU A N 1
ATOM 752 C CA . LEU A 1 96 ? -0.864 -8.953 5.223 1 98.88 96 LEU A CA 1
ATOM 753 C C . LEU A 1 96 ? -1.8 -10.086 5.637 1 98.88 96 LEU A C 1
ATOM 755 O O . LEU A 1 96 ? -2.369 -10.766 4.785 1 98.88 96 LEU A O 1
ATOM 759 N N . PRO A 1 97 ? -1.94 -10.234 6.969 1 98.56 97 PRO A N 1
ATOM 760 C CA . PRO A 1 97 ? -2.988 -11.172 7.383 1 98.56 97 PRO A CA 1
ATOM 761 C C . PRO A 1 97 ? -4.387 -10.695 7.004 1 98.56 97 PRO A C 1
ATOM 763 O O . PRO A 1 97 ? -4.664 -9.492 7.031 1 98.56 97 PRO A O 1
ATOM 766 N N . LEU A 1 98 ? -5.156 -11.547 6.613 1 98.31 98 LEU A N 1
ATOM 767 C CA . LEU A 1 98 ? -6.559 -11.32 6.293 1 98.31 98 LEU A CA 1
ATOM 768 C C . LEU A 1 98 ? -7.465 -12.164 7.184 1 98.31 98 LEU A C 1
ATOM 770 O O . LEU A 1 98 ? -7.512 -13.391 7.051 1 98.31 98 LEU A O 1
ATOM 774 N N . GLU A 1 99 ? -8.234 -11.547 8.039 1 97.94 99 GLU A N 1
ATOM 775 C CA . GLU A 1 99 ? -9 -12.234 9.078 1 97.94 99 GLU A CA 1
ATOM 776 C C . GLU A 1 99 ? -10.266 -12.867 8.5 1 97.94 99 GLU A C 1
ATOM 778 O O . GLU A 1 99 ? -10.656 -13.961 8.914 1 97.94 99 GLU A O 1
ATOM 783 N N . ASP A 1 100 ? -10.891 -12.086 7.625 1 98.38 100 ASP A N 1
ATOM 784 C CA . ASP A 1 100 ? -12.156 -12.547 7.055 1 98.38 100 ASP A CA 1
ATOM 785 C C . ASP A 1 100 ? -12.422 -11.883 5.703 1 98.38 100 ASP A C 1
ATOM 787 O O . ASP A 1 100 ? -11.828 -10.852 5.387 1 98.38 100 ASP A O 1
ATOM 791 N N . VAL A 1 101 ? -13.172 -12.531 4.863 1 98.25 101 VAL A N 1
ATOM 792 C CA . VAL A 1 101 ? -13.672 -12.039 3.584 1 98.25 101 VAL A CA 1
ATOM 793 C C . VAL A 1 101 ? -15.148 -12.398 3.434 1 98.25 101 VAL A C 1
ATOM 795 O O . VAL A 1 101 ? -15.578 -13.484 3.828 1 98.25 101 VAL A O 1
ATOM 798 N N . ILE A 1 102 ? -15.875 -11.406 2.895 1 98.69 102 ILE A N 1
ATOM 799 C CA . ILE A 1 102 ? -17.297 -11.617 2.672 1 98.69 102 ILE A CA 1
ATOM 800 C C . ILE A 1 102 ? -17.656 -11.273 1.228 1 98.69 102 ILE A C 1
ATOM 802 O O . ILE A 1 102 ? -17.375 -10.164 0.765 1 98.69 102 ILE A O 1
ATOM 806 N N . ARG A 1 103 ? -18.203 -12.242 0.575 1 97.88 103 ARG A N 1
ATOM 807 C CA . ARG A 1 103 ? -18.719 -11.961 -0.76 1 97.88 103 ARG A CA 1
ATOM 808 C C . ARG A 1 103 ? -20.062 -11.227 -0.687 1 97.88 103 ARG A C 1
ATOM 810 O O . ARG A 1 103 ? -21.047 -11.781 -0.212 1 97.88 103 ARG A O 1
ATOM 817 N N . ILE A 1 104 ? -20.172 -10.031 -1.223 1 98.06 104 ILE A N 1
ATOM 818 C CA . ILE A 1 104 ? -21.328 -9.148 -1.055 1 98.06 104 ILE A CA 1
ATOM 819 C C . ILE A 1 104 ? -22.562 -9.789 -1.687 1 98.06 104 ILE A C 1
ATOM 821 O O . ILE A 1 104 ? -23.641 -9.781 -1.095 1 98.06 104 ILE A O 1
ATOM 825 N N . ARG A 1 105 ? -22.344 -10.469 -2.852 1 97.81 105 ARG A N 1
ATOM 826 C CA . ARG A 1 105 ? -23.469 -10.992 -3.617 1 97.81 105 ARG A CA 1
ATOM 827 C C . ARG A 1 105 ? -24.172 -12.109 -2.863 1 97.81 105 ARG A C 1
ATOM 829 O O . ARG A 1 105 ? -25.406 -12.188 -2.85 1 97.81 105 ARG A O 1
ATOM 836 N N . THR A 1 106 ? -23.516 -12.883 -2.098 1 97.81 106 THR A N 1
ATOM 837 C CA . THR A 1 106 ? -24.094 -14.109 -1.563 1 97.81 106 THR A CA 1
ATOM 838 C C . THR A 1 106 ? -24.047 -14.102 -0.038 1 97.81 106 THR A C 1
ATOM 840 O O . THR A 1 106 ? -24.75 -14.891 0.606 1 97.81 106 THR A O 1
ATOM 843 N N . GLY A 1 107 ? -23.156 -13.312 0.534 1 97.25 107 GLY A N 1
ATOM 844 C CA . GLY A 1 107 ? -22.969 -13.312 1.978 1 97.25 107 GLY A CA 1
ATOM 845 C C . GLY A 1 107 ? -22.016 -14.383 2.463 1 97.25 107 GLY A C 1
ATOM 846 O O . GLY A 1 107 ? -21.734 -14.477 3.66 1 97.25 107 GLY A O 1
ATOM 847 N N . GLU A 1 108 ? -21.5 -15.195 1.534 1 97.94 108 GLU A N 1
ATOM 848 C CA . GLU A 1 108 ? -20.5 -16.203 1.891 1 97.94 108 GLU A CA 1
ATOM 849 C C . GLU A 1 108 ? -19.281 -15.562 2.529 1 97.94 108 GLU A C 1
ATOM 851 O O . GLU A 1 108 ? -18.875 -14.461 2.15 1 97.94 108 GLU A O 1
ATOM 856 N N . ARG A 1 109 ? -18.609 -16.375 3.498 1 97.81 109 ARG A N 1
ATOM 857 C CA . ARG A 1 109 ? -17.484 -15.828 4.25 1 97.81 109 ARG A CA 1
ATOM 858 C C . ARG A 1 109 ? -16.281 -16.75 4.188 1 97.81 109 ARG A C 1
ATOM 860 O O . ARG A 1 109 ? -16.422 -17.953 3.916 1 97.81 109 ARG A O 1
ATOM 867 N N . GLY A 1 110 ? -15.141 -16.156 4.426 1 96.94 110 GLY A N 1
ATOM 868 C CA . GLY A 1 110 ? -13.93 -16.938 4.57 1 96.94 110 GLY A CA 1
ATOM 869 C C . GLY A 1 110 ? -13.352 -17.406 3.246 1 96.94 110 GLY A C 1
ATOM 870 O O . GLY A 1 110 ? -13.469 -16.703 2.236 1 96.94 110 GLY A O 1
ATOM 871 N N . SER A 1 111 ? -12.742 -18.516 3.229 1 96.5 111 SER A N 1
ATOM 872 C CA . SER A 1 111 ? -12 -19.031 2.09 1 96.5 111 SER A CA 1
ATOM 873 C C . SER A 1 111 ? -12.898 -19.219 0.873 1 96.5 111 SER A C 1
ATOM 875 O O . SER A 1 111 ? -12.469 -19 -0.261 1 96.5 111 SER A O 1
ATOM 877 N N . SER A 1 112 ? -14.094 -19.531 1.17 1 96 112 SER A N 1
ATOM 878 C CA . SER A 1 112 ? -15.023 -19.797 0.071 1 96 112 SER A CA 1
ATOM 879 C C . SER A 1 112 ? -15.422 -18.5 -0.64 1 96 112 SER A C 1
ATOM 881 O O . SER A 1 112 ? -15.938 -18.531 -1.756 1 96 112 SER A O 1
ATOM 883 N N . ALA A 1 113 ? -15.188 -17.375 0.05 1 97 113 ALA A N 1
ATOM 884 C CA . ALA A 1 113 ? -15.586 -16.094 -0.505 1 97 113 ALA A CA 1
ATOM 885 C C . ALA A 1 113 ? -14.516 -15.547 -1.443 1 97 113 ALA A C 1
ATOM 887 O O . ALA A 1 113 ? -14.734 -14.539 -2.129 1 97 113 ALA A O 1
ATOM 888 N N . ILE A 1 114 ? -13.32 -16.172 -1.42 1 95.5 114 ILE A N 1
ATOM 889 C CA . ILE A 1 114 ? -12.227 -15.742 -2.287 1 95.5 114 ILE A CA 1
ATOM 890 C C . ILE A 1 114 ? -12.359 -16.422 -3.652 1 95.5 114 ILE A C 1
ATOM 892 O O . ILE A 1 114 ? -12.609 -17.625 -3.734 1 95.5 114 ILE A O 1
ATOM 896 N N . MET B 1 1 ? 7.617 -6.344 11.547 1 97.88 1 MET B N 1
ATOM 897 C CA . MET B 1 1 ? 7.328 -5.434 10.438 1 97.88 1 MET B CA 1
ATOM 898 C C . MET B 1 1 ? 5.891 -4.934 10.508 1 97.88 1 MET B C 1
ATOM 900 O O . MET B 1 1 ? 5.016 -5.613 11.039 1 97.88 1 MET B O 1
ATOM 904 N N . LYS B 1 2 ? 5.629 -3.76 10.18 1 98.81 2 LYS B N 1
ATOM 905 C CA . LYS B 1 2 ? 4.293 -3.17 10.141 1 98.81 2 LYS B CA 1
ATOM 906 C C . LYS B 1 2 ? 4.074 -2.393 8.844 1 98.81 2 LYS B C 1
ATOM 908 O O . LYS B 1 2 ? 5.027 -1.898 8.242 1 98.81 2 LYS B O 1
ATOM 913 N N . LEU B 1 3 ? 2.881 -2.367 8.438 1 98.81 3 LEU B N 1
ATOM 914 C CA . LEU B 1 3 ? 2.436 -1.398 7.445 1 98.81 3 LEU B CA 1
ATOM 915 C C . LEU B 1 3 ? 1.722 -0.226 8.109 1 98.81 3 LEU B C 1
ATOM 917 O O . LEU B 1 3 ? 0.686 -0.408 8.75 1 98.81 3 LEU B O 1
ATOM 921 N N . ILE B 1 4 ? 2.301 0.901 7.969 1 98.88 4 ILE B N 1
ATOM 922 C CA . ILE B 1 4 ? 1.668 2.123 8.453 1 98.88 4 ILE B CA 1
ATOM 923 C C . ILE B 1 4 ? 0.889 2.787 7.32 1 98.88 4 ILE B C 1
ATOM 925 O O . ILE B 1 4 ? 1.448 3.076 6.262 1 98.88 4 ILE B O 1
ATOM 929 N N . VAL B 1 5 ? -0.379 2.957 7.582 1 98.88 5 VAL B N 1
ATOM 930 C CA . VAL B 1 5 ? -1.252 3.682 6.664 1 98.88 5 VAL B CA 1
ATOM 931 C C . VAL B 1 5 ? -1.695 4.996 7.301 1 98.88 5 VAL B C 1
ATOM 933 O O . VAL B 1 5 ? -2.252 5.004 8.406 1 98.88 5 VAL B O 1
ATOM 936 N N . ALA B 1 6 ? -1.44 6.074 6.613 1 98.81 6 ALA B N 1
ATOM 937 C CA . ALA B 1 6 ? -1.87 7.379 7.113 1 98.81 6 ALA B CA 1
ATOM 938 C C . ALA B 1 6 ? -2.781 8.078 6.109 1 98.81 6 ALA B C 1
ATOM 940 O O . ALA B 1 6 ? -2.486 8.109 4.91 1 98.81 6 ALA B O 1
ATOM 941 N N . ILE B 1 7 ? -3.877 8.562 6.512 1 98.44 7 ILE B N 1
ATOM 942 C CA . ILE B 1 7 ? -4.758 9.453 5.758 1 98.44 7 ILE B CA 1
ATOM 943 C C . ILE B 1 7 ? -4.602 10.883 6.262 1 98.44 7 ILE B C 1
ATOM 945 O O . ILE B 1 7 ? -4.824 11.156 7.441 1 98.44 7 ILE B O 1
ATOM 949 N N . ILE B 1 8 ? -4.203 11.773 5.379 1 98.12 8 ILE B N 1
ATOM 950 C CA . ILE B 1 8 ? -3.881 13.125 5.828 1 98.12 8 ILE B CA 1
ATOM 951 C C . ILE B 1 8 ? -4.461 14.148 4.855 1 98.12 8 ILE B C 1
ATOM 953 O O . ILE B 1 8 ? -4.98 13.781 3.797 1 98.12 8 ILE B O 1
ATOM 957 N N . GLN B 1 9 ? -4.352 15.406 5.254 1 96 9 GLN B N 1
ATOM 958 C CA . GLN B 1 9 ? -4.719 16.5 4.355 1 96 9 GLN B CA 1
ATOM 959 C C . GLN B 1 9 ? -3.725 16.625 3.205 1 96 9 GLN B C 1
ATOM 961 O O . GLN B 1 9 ? -2.514 16.5 3.408 1 96 9 GLN B O 1
ATOM 966 N N . PRO B 1 10 ? -4.262 16.875 2.02 1 96.44 10 PRO B N 1
ATOM 967 C CA . PRO B 1 10 ? -3.375 16.953 0.855 1 96.44 10 PRO B CA 1
ATOM 968 C C . PRO B 1 10 ? -2.279 18 1.017 1 96.44 10 PRO B C 1
ATOM 970 O O . PRO B 1 10 ? -1.133 17.766 0.628 1 96.44 10 PRO B O 1
ATOM 973 N N . HIS B 1 11 ? -2.512 19.094 1.59 1 95.19 11 HIS B N 1
ATOM 974 C CA . HIS B 1 11 ? -1.562 20.203 1.653 1 95.19 11 HIS B CA 1
ATOM 975 C C . HIS B 1 11 ? -0.449 19.906 2.656 1 95.19 11 HIS B C 1
ATOM 977 O O . HIS B 1 11 ? 0.514 20.672 2.756 1 95.19 11 HIS B O 1
ATOM 983 N N . LYS B 1 12 ? -0.565 18.781 3.396 1 97 12 LYS B N 1
ATOM 984 C CA . LYS B 1 12 ? 0.446 18.422 4.387 1 97 12 LYS B CA 1
ATOM 985 C C . LYS B 1 12 ? 1.431 17.406 3.826 1 97 12 LYS B C 1
ATOM 987 O O . LYS B 1 12 ? 2.43 17.078 4.473 1 97 12 LYS B O 1
ATOM 992 N N . LEU B 1 13 ? 1.248 16.938 2.693 1 95.94 13 LEU B N 1
ATOM 993 C CA . LEU B 1 13 ? 2.025 15.844 2.131 1 95.94 13 LEU B CA 1
ATOM 994 C C . LEU B 1 13 ? 3.514 16.172 2.127 1 95.94 13 LEU B C 1
ATOM 996 O O . LEU B 1 13 ? 4.332 15.383 2.592 1 95.94 13 LEU B O 1
ATOM 1000 N N . GLU B 1 14 ? 3.832 17.328 1.611 1 94.38 14 GLU B N 1
ATOM 1001 C CA . GLU B 1 14 ? 5.242 17.688 1.484 1 94.38 14 GLU B CA 1
ATOM 1002 C C . GLU B 1 14 ? 5.91 17.797 2.852 1 94.38 14 GLU B C 1
ATOM 1004 O O . GLU B 1 14 ? 7.051 17.344 3.025 1 94.38 14 GLU B O 1
ATOM 1009 N N . GLU B 1 15 ? 5.215 18.344 3.783 1 96.19 15 GLU B N 1
ATOM 1010 C CA . GLU B 1 15 ? 5.75 18.438 5.137 1 96.19 15 GLU B CA 1
ATOM 1011 C C . GLU B 1 15 ? 5.957 17.062 5.75 1 96.19 15 GLU B C 1
ATOM 1013 O O . GLU B 1 15 ? 6.965 16.812 6.414 1 96.19 15 GLU B O 1
ATOM 1018 N N . VAL B 1 16 ? 5.051 16.203 5.578 1 97.38 16 VAL B N 1
ATOM 1019 C CA . VAL B 1 16 ? 5.137 14.844 6.109 1 97.38 16 VAL B CA 1
ATOM 1020 C C . VAL B 1 16 ? 6.309 14.109 5.461 1 97.38 16 VAL B C 1
ATOM 1022 O O . VAL B 1 16 ? 7.109 13.469 6.152 1 97.38 16 VAL B O 1
ATOM 1025 N N . LYS B 1 17 ? 6.438 14.234 4.152 1 95.12 17 LYS B N 1
ATOM 1026 C CA . LYS B 1 17 ? 7.562 13.617 3.453 1 95.12 17 LYS B CA 1
ATOM 1027 C C . LYS B 1 17 ? 8.891 14.086 4.027 1 95.12 17 LYS B C 1
ATOM 1029 O O . LYS B 1 17 ? 9.789 13.281 4.273 1 95.12 17 LYS B O 1
ATOM 1034 N N . ALA B 1 18 ? 8.992 15.359 4.176 1 94.88 18 ALA B N 1
ATOM 1035 C CA . ALA B 1 18 ? 10.227 15.945 4.695 1 94.88 18 ALA B CA 1
ATOM 1036 C C . ALA B 1 18 ? 10.547 15.406 6.086 1 94.88 18 ALA B C 1
ATOM 1038 O O . ALA B 1 18 ? 11.695 15.055 6.371 1 94.88 18 ALA B O 1
ATOM 1039 N N . GLU B 1 19 ? 9.539 15.344 6.941 1 96.88 19 GLU B N 1
ATOM 1040 C CA . GLU B 1 19 ? 9.758 14.875 8.312 1 96.88 19 GLU B CA 1
ATOM 1041 C C . GLU B 1 19 ? 10.125 13.398 8.336 1 96.88 19 GLU B C 1
ATOM 1043 O O . GLU B 1 19 ? 10.977 12.977 9.133 1 96.88 19 GLU B O 1
ATOM 1048 N N . LEU B 1 20 ? 9.508 12.602 7.484 1 97.19 20 LEU B N 1
ATOM 1049 C CA . LEU B 1 20 ? 9.859 11.188 7.367 1 97.19 20 LEU B CA 1
ATOM 1050 C C . LEU B 1 20 ? 11.312 11.023 6.934 1 97.19 20 LEU B C 1
ATOM 1052 O O . LEU B 1 20 ? 12.039 10.203 7.5 1 97.19 20 LEU B O 1
ATOM 1056 N N . THR B 1 21 ? 11.68 11.844 5.977 1 94.38 21 THR B N 1
ATOM 1057 C CA . THR B 1 21 ? 13.047 11.789 5.465 1 94.38 21 THR B CA 1
ATOM 1058 C C . THR B 1 21 ? 14.047 12.102 6.57 1 94.38 21 THR B C 1
ATOM 1060 O O . THR B 1 21 ? 15.07 11.43 6.691 1 94.38 21 THR B O 1
ATOM 1063 N N . LYS B 1 22 ? 13.75 13.047 7.316 1 95.44 22 LYS B N 1
ATOM 1064 C CA . LYS B 1 22 ? 14.609 13.414 8.438 1 95.44 22 LYS B CA 1
ATOM 1065 C C . LYS B 1 22 ? 14.797 12.242 9.398 1 95.44 22 LYS B C 1
ATOM 1067 O O . LYS B 1 22 ? 15.82 12.148 10.078 1 95.44 22 LYS B O 1
ATOM 1072 N N . ASN B 1 23 ? 13.82 11.406 9.43 1 96 23 ASN B N 1
ATOM 1073 C CA . ASN B 1 23 ? 13.859 10.266 10.336 1 96 23 ASN B CA 1
ATOM 1074 C C . ASN B 1 23 ? 14.273 8.984 9.602 1 96 23 ASN B C 1
ATOM 1076 O O . ASN B 1 23 ? 14.008 7.883 10.078 1 96 23 ASN B O 1
ATOM 1080 N N . GLU B 1 24 ? 14.758 9.117 8.375 1 94.12 24 GLU B N 1
ATOM 1081 C CA . GLU B 1 24 ? 15.391 8.07 7.574 1 94.12 24 GLU B CA 1
ATOM 1082 C C . GLU B 1 24 ? 14.352 7.09 7.031 1 94.12 24 GLU B C 1
ATOM 1084 O O . GLU B 1 24 ? 14.617 5.887 6.945 1 94.12 24 GLU B O 1
ATOM 1089 N N . ILE B 1 25 ? 13.195 7.547 6.902 1 94.75 25 ILE B N 1
ATOM 1090 C CA . ILE B 1 25 ? 12.133 6.816 6.223 1 94.75 25 ILE B CA 1
ATOM 1091 C C . ILE B 1 25 ? 11.922 7.391 4.824 1 94.75 25 ILE B C 1
ATOM 1093 O O . ILE B 1 25 ? 11.453 8.516 4.672 1 94.75 25 ILE B O 1
ATOM 1097 N N . TYR B 1 26 ? 12.172 6.559 3.791 1 91.12 26 TYR B N 1
ATOM 1098 C CA . TYR B 1 26 ? 12.281 7.121 2.451 1 91.12 26 TYR B CA 1
ATOM 1099 C C . TYR B 1 26 ? 11.227 6.535 1.521 1 91.12 26 TYR B C 1
ATOM 1101 O O . TYR B 1 26 ? 10.844 7.16 0.531 1 91.12 26 TYR B O 1
ATOM 1109 N N . ARG B 1 27 ? 10.891 5.316 1.838 1 92.56 27 ARG B N 1
ATOM 1110 C CA . ARG B 1 27 ? 10.047 4.605 0.876 1 92.56 27 ARG B CA 1
ATOM 1111 C C . ARG B 1 27 ? 8.578 4.66 1.285 1 92.56 27 ARG B C 1
ATOM 1113 O O . ARG B 1 27 ? 8.219 4.219 2.377 1 92.56 27 ARG B O 1
ATOM 1120 N N . LEU B 1 28 ? 7.812 5.285 0.484 1 95.81 28 LEU B N 1
ATOM 1121 C CA . LEU B 1 28 ? 6.379 5.32 0.747 1 95.81 28 LEU B CA 1
ATOM 1122 C C . LEU B 1 28 ? 5.59 5.359 -0.556 1 95.81 28 LEU B C 1
ATOM 1124 O O . LEU B 1 28 ? 6.133 5.703 -1.607 1 95.81 28 LEU B O 1
ATOM 1128 N N . THR B 1 29 ? 4.438 4.895 -0.492 1 97.19 29 THR B N 1
ATOM 1129 C CA . THR B 1 29 ? 3.471 4.934 -1.583 1 97.19 29 THR B CA 1
ATOM 1130 C C . THR B 1 29 ? 2.344 5.914 -1.272 1 97.19 29 THR B C 1
ATOM 1132 O O . THR B 1 29 ? 1.843 5.957 -0.146 1 97.19 29 THR B O 1
ATOM 1135 N N . VAL B 1 30 ? 2.031 6.746 -2.283 1 97.25 30 VAL B N 1
ATOM 1136 C CA . VAL B 1 30 ? 1.035 7.797 -2.107 1 97.25 30 VAL B CA 1
ATOM 1137 C C . VAL B 1 30 ? -0.142 7.555 -3.051 1 97.25 30 VAL B C 1
ATOM 1139 O O . VAL B 1 30 ? 0.052 7.215 -4.219 1 97.25 30 VAL B O 1
ATOM 1142 N N . SER B 1 31 ? -1.36 7.73 -2.551 1 97.19 31 SER B N 1
ATOM 1143 C CA . SER B 1 31 ? -2.561 7.684 -3.377 1 97.19 31 SER B CA 1
ATOM 1144 C C . SER B 1 31 ? -3.516 8.82 -3.029 1 97.19 31 SER B C 1
ATOM 1146 O O . SER B 1 31 ? -3.572 9.266 -1.88 1 97.19 31 SER B O 1
ATOM 1148 N N . ASP B 1 32 ? -4.25 9.227 -4.07 1 94.69 32 ASP B N 1
ATOM 1149 C CA . ASP B 1 32 ? -5.344 10.164 -3.84 1 94.69 32 ASP B CA 1
ATOM 1150 C C . ASP B 1 32 ? -6.617 9.43 -3.418 1 94.69 32 ASP B C 1
ATOM 1152 O O . ASP B 1 32 ? -7.016 8.453 -4.051 1 94.69 32 ASP B O 1
ATOM 1156 N N . VAL B 1 33 ? -7.195 9.984 -2.338 1 96.38 33 VAL B N 1
ATOM 1157 C CA . VAL B 1 33 ? -8.414 9.367 -1.836 1 96.38 33 VAL B CA 1
ATOM 1158 C C . VAL B 1 33 ? -9.414 10.445 -1.425 1 96.38 33 VAL B C 1
ATOM 1160 O O . VAL B 1 33 ? -9.141 11.641 -1.567 1 96.38 33 VAL B O 1
ATOM 1163 N N . GLN B 1 34 ? -10.586 9.992 -1.072 1 92.38 34 GLN B N 1
ATOM 1164 C CA . GLN B 1 34 ? -11.625 10.875 -0.564 1 92.38 34 GLN B CA 1
ATOM 1165 C C . GLN B 1 34 ? -12.18 10.375 0.767 1 92.38 34 GLN B C 1
ATOM 1167 O O . GLN B 1 34 ? -12.367 9.172 0.952 1 92.38 34 GLN B O 1
ATOM 1172 N N . GLY B 1 35 ? -12.195 11.305 1.63 1 88.38 35 GLY B N 1
ATOM 1173 C CA . GLY B 1 35 ? -12.773 11.008 2.932 1 88.38 35 GLY B CA 1
ATOM 1174 C C . GLY B 1 35 ? -14.18 11.547 3.098 1 88.38 35 GLY B C 1
ATOM 1175 O O . GLY B 1 35 ? -14.578 12.484 2.402 1 88.38 35 GLY B O 1
ATOM 1176 N N . TYR B 1 36 ? -14.922 10.781 3.924 1 84.38 36 TYR B N 1
ATOM 1177 C CA . TYR B 1 36 ? -16.266 11.18 4.312 1 84.38 36 TYR B CA 1
ATOM 1178 C C . TYR B 1 36 ? -16.422 11.156 5.828 1 84.38 36 TYR B C 1
ATOM 1180 O O . TYR B 1 36 ? -16.109 10.156 6.477 1 84.38 36 TYR B O 1
ATOM 1188 N N . GLY B 1 37 ? -16.625 12.195 6.414 1 71.19 37 GLY B N 1
ATOM 1189 C CA . GLY B 1 37 ? -16.75 12.258 7.863 1 71.19 37 GLY B CA 1
ATOM 1190 C C . GLY B 1 37 ? -17.984 12.992 8.336 1 71.19 37 GLY B C 1
ATOM 1191 O O . GLY B 1 37 ? -18.875 13.305 7.535 1 71.19 37 GLY B O 1
ATOM 1192 N N . GLN B 1 38 ? -18.156 12.844 9.641 1 62.78 38 GLN B N 1
ATOM 1193 C CA . GLN B 1 38 ? -19.281 13.477 10.336 1 62.78 38 GLN B CA 1
ATOM 1194 C C . GLN B 1 38 ? -19.422 14.945 9.938 1 62.78 38 GLN B C 1
ATOM 1196 O O . GLN B 1 38 ? -20.438 15.57 10.203 1 62.78 38 GLN B O 1
ATOM 1201 N N . GLN B 1 39 ? -18.328 15.383 9.234 1 54.31 39 GLN B N 1
ATOM 1202 C CA . GLN B 1 39 ? -18.5 16.781 8.852 1 54.31 39 GLN B CA 1
ATOM 1203 C C . GLN B 1 39 ? -19.625 16.922 7.82 1 54.31 39 GLN B C 1
ATOM 1205 O O . GLN B 1 39 ? -19.625 16.234 6.801 1 54.31 39 GLN B O 1
ATOM 1210 N N . LYS B 1 40 ? -20.75 16.828 8.125 1 50.25 40 LYS B N 1
ATOM 1211 C CA . LYS B 1 40 ? -21.984 16.891 7.355 1 50.25 40 LYS B CA 1
ATOM 1212 C C . LYS B 1 40 ? -21.734 17.438 5.957 1 50.25 40 LYS B C 1
ATOM 1214 O O . LYS B 1 40 ? -20.969 18.391 5.785 1 50.25 40 LYS B O 1
ATOM 1219 N N . GLY B 1 41 ? -21.484 16.641 5.043 1 48.28 41 GLY B N 1
ATOM 1220 C CA . GLY B 1 41 ? -21.5 17.125 3.674 1 48.28 41 GLY B CA 1
ATOM 1221 C C . GLY B 1 41 ? -22.328 18.375 3.492 1 48.28 41 GLY B C 1
ATOM 1222 O O . GLY B 1 41 ? -23.312 18.594 4.207 1 48.28 41 GLY B O 1
ATOM 1223 N N . LYS B 1 42 ? -21.672 19.469 3.359 1 47.09 42 LYS B N 1
ATOM 1224 C CA . LYS B 1 42 ? -22.547 20.578 2.947 1 47.09 42 LYS B CA 1
ATOM 1225 C C . LYS B 1 42 ? -23.531 20.125 1.882 1 47.09 42 LYS B C 1
ATOM 1227 O O . LYS B 1 42 ? -23.203 19.297 1.022 1 47.09 42 LYS B O 1
ATOM 1232 N N . THR B 1 43 ? -24.781 20.016 2.184 1 46.78 43 THR B N 1
ATOM 1233 C CA . THR B 1 43 ? -25.906 19.75 1.298 1 46.78 43 THR B CA 1
ATOM 1234 C C . THR B 1 43 ? -25.797 20.578 0.018 1 46.78 43 THR B C 1
ATOM 1236 O O . THR B 1 43 ? -25.812 21.812 0.064 1 46.78 43 THR B O 1
ATOM 1239 N N . GLU B 1 44 ? -24.797 20.453 -0.887 1 43.81 44 GLU B N 1
ATOM 1240 C CA . GLU B 1 44 ? -25.031 21.25 -2.088 1 43.81 44 GLU B CA 1
ATOM 1241 C C . GLU B 1 44 ? -26.062 20.578 -2.99 1 43.81 44 GLU B C 1
ATOM 1243 O O . GLU B 1 44 ? -26.047 19.359 -3.18 1 43.81 44 GLU B O 1
ATOM 1248 N N . VAL B 1 45 ? -27.266 21.125 -2.996 1 44.56 45 VAL B N 1
ATOM 1249 C CA . VAL B 1 45 ? -28.391 20.797 -3.869 1 44.56 45 VAL B CA 1
ATOM 1250 C C . VAL B 1 45 ? -27.922 20.75 -5.32 1 44.56 45 VAL B C 1
ATOM 1252 O O . VAL B 1 45 ? -27.469 21.75 -5.871 1 44.56 45 VAL B O 1
ATOM 1255 N N . PHE B 1 46 ? -27.297 19.578 -5.773 1 44.94 46 PHE B N 1
ATOM 1256 C CA . PHE B 1 46 ? -27.141 19.484 -7.223 1 44.94 46 PHE B CA 1
ATOM 1257 C C . PHE B 1 46 ? -28.344 18.812 -7.855 1 44.94 46 PHE B C 1
ATOM 1259 O O . PHE B 1 46 ? -28.594 17.625 -7.621 1 44.94 46 PHE B O 1
ATOM 1266 N N . ARG B 1 47 ? -28.922 19.359 -8.875 1 47.88 47 ARG B N 1
ATOM 1267 C CA . ARG B 1 47 ? -30 19.062 -9.805 1 47.88 47 ARG B CA 1
ATOM 1268 C C . ARG B 1 47 ? -31.125 18.297 -9.117 1 47.88 47 ARG B C 1
ATOM 1270 O O . ARG B 1 47 ? -31.516 17.203 -9.555 1 47.88 47 ARG B O 1
ATOM 1277 N N . GLY B 1 48 ? -31.641 18.625 -7.824 1 48.84 48 GLY B N 1
ATOM 1278 C CA . GLY B 1 48 ? -32.875 18.156 -7.219 1 48.84 48 GLY B CA 1
ATOM 1279 C C . GLY B 1 48 ? -32.656 17.047 -6.207 1 48.84 48 GLY B C 1
ATOM 1280 O O . GLY B 1 48 ? -33.5 16.828 -5.332 1 48.84 48 GLY B O 1
ATOM 1281 N N . HIS B 1 49 ? -32.031 15.812 -6.652 1 49.53 49 HIS B N 1
ATOM 1282 C CA . HIS B 1 49 ? -31.766 14.883 -5.562 1 49.53 49 HIS B CA 1
ATOM 1283 C C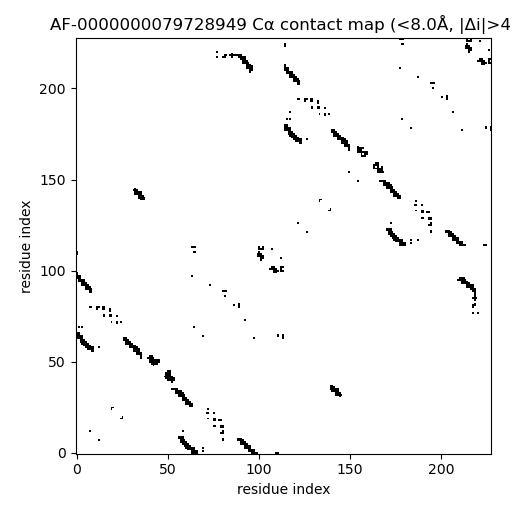 . HIS B 1 49 ? -30.578 15.336 -4.73 1 49.53 49 HIS B C 1
ATOM 1285 O O . HIS B 1 49 ? -29.578 15.812 -5.273 1 49.53 49 HIS B O 1
ATOM 1291 N N . GLU B 1 50 ? -30.75 15.766 -3.527 1 48.19 50 GLU B N 1
ATOM 1292 C CA . GLU B 1 50 ? -29.812 16.312 -2.557 1 48.19 50 GLU B CA 1
ATOM 1293 C C . GLU B 1 50 ? -28.719 15.305 -2.203 1 48.19 50 GLU B C 1
ATOM 1295 O O . GLU B 1 50 ? -27.656 15.672 -1.69 1 48.19 50 GLU B O 1
ATOM 1300 N N . TYR B 1 51 ? -28.328 14.273 -2.756 1 50.19 51 TYR B N 1
ATOM 1301 C CA . TYR B 1 51 ? -27.297 13.547 -2.014 1 50.19 51 TYR B CA 1
ATOM 1302 C C . TYR B 1 51 ? -25.969 14.281 -2.08 1 50.19 51 TYR B C 1
ATOM 1304 O O . TYR B 1 51 ? -25.344 14.336 -3.137 1 50.19 51 TYR B O 1
ATOM 1312 N N . GLN B 1 52 ? -25.734 15.453 -1.654 1 50.69 52 GLN B N 1
ATOM 1313 C CA . GLN B 1 52 ? -24.438 16.109 -1.759 1 50.69 52 GLN B CA 1
ATOM 1314 C C . GLN B 1 52 ? -23.375 15.352 -0.973 1 50.69 52 GLN B C 1
ATOM 1316 O O . GLN B 1 52 ? -23.266 15.508 0.246 1 50.69 52 GLN B O 1
ATOM 1321 N N . VAL B 1 53 ? -23.328 14.078 -0.949 1 56.25 53 VAL B N 1
ATOM 1322 C CA . VAL B 1 53 ? -22.25 13.453 -0.207 1 56.25 53 VAL B CA 1
ATOM 1323 C C . VAL B 1 53 ? -20.906 14.078 -0.617 1 56.25 53 VAL B C 1
ATOM 1325 O O . VAL B 1 53 ? -20.516 13.992 -1.781 1 56.25 53 VAL B O 1
ATOM 1328 N N . ASN B 1 54 ? -20.453 15.336 0.037 1 71 54 ASN B N 1
ATOM 1329 C CA . ASN B 1 54 ? -19.219 16.047 -0.314 1 71 54 ASN B CA 1
ATOM 1330 C C . ASN B 1 54 ? -17.984 15.297 0.186 1 71 54 ASN B C 1
ATOM 1332 O O . ASN B 1 54 ? -17.688 15.32 1.38 1 71 54 ASN B O 1
ATOM 1336 N N . LEU B 1 55 ? -17.672 14.328 -0.48 1 82.62 55 LEU B N 1
ATOM 1337 C CA . LEU B 1 55 ? -16.391 13.68 -0.215 1 82.62 55 LEU B CA 1
ATOM 1338 C C . LEU B 1 55 ? -15.258 14.688 -0.275 1 82.62 55 LEU B C 1
ATOM 1340 O O . LEU B 1 55 ? -15.258 15.586 -1.125 1 82.62 55 LEU B O 1
ATOM 1344 N N . LEU B 1 56 ? -14.43 14.68 0.776 1 88.38 56 LEU B N 1
ATOM 1345 C CA . LEU B 1 56 ? -13.281 15.578 0.825 1 88.38 56 LEU B CA 1
ATOM 1346 C C . LEU B 1 56 ? -12.016 14.867 0.353 1 88.38 56 LEU B C 1
ATOM 1348 O O . LEU B 1 56 ? -11.781 13.711 0.717 1 88.38 56 LEU B O 1
ATOM 1352 N N . ARG B 1 57 ? -11.25 15.516 -0.337 1 93.19 57 ARG B N 1
ATOM 1353 C CA . ARG B 1 57 ? -9.984 14.984 -0.832 1 93.19 57 ARG B CA 1
ATOM 1354 C C . ARG B 1 57 ? -9 14.758 0.312 1 93.19 57 ARG B C 1
ATOM 1356 O O . ARG B 1 57 ? -8.875 15.594 1.208 1 93.19 57 ARG B O 1
ATOM 1363 N N . LYS B 1 58 ? -8.422 13.633 0.342 1 96.06 58 LYS B N 1
ATOM 1364 C CA . LYS B 1 58 ? -7.348 13.258 1.258 1 96.06 58 LYS B CA 1
ATOM 1365 C C . LYS B 1 58 ? -6.203 12.578 0.515 1 96.06 58 LYS B C 1
ATOM 1367 O O . LYS B 1 58 ? -6.324 12.266 -0.672 1 96.06 58 LYS B O 1
ATOM 1372 N N . VAL B 1 59 ? -5.086 12.438 1.203 1 97.12 59 VAL B N 1
ATOM 1373 C CA . VAL B 1 59 ? -3.949 11.656 0.729 1 97.12 59 VAL B CA 1
ATOM 1374 C C . VAL B 1 59 ? -3.738 10.445 1.639 1 97.12 59 VAL B C 1
ATOM 1376 O O . VAL B 1 59 ? -3.82 10.562 2.863 1 97.12 59 VAL B O 1
ATOM 1379 N N . ARG B 1 60 ? -3.506 9.359 0.987 1 98.38 60 ARG B N 1
ATOM 1380 C CA . ARG B 1 60 ? -3.229 8.109 1.688 1 98.38 60 ARG B CA 1
ATOM 1381 C C . ARG B 1 60 ? -1.779 7.676 1.49 1 98.38 60 ARG B C 1
ATOM 1383 O O . ARG B 1 60 ? -1.294 7.609 0.358 1 98.38 60 ARG B O 1
ATOM 1390 N N . LEU B 1 61 ? -1.114 7.488 2.594 1 98.38 61 LEU B N 1
ATOM 1391 C CA . LEU B 1 61 ? 0.257 6.992 2.576 1 98.38 61 LEU B CA 1
ATOM 1392 C C . LEU B 1 61 ? 0.313 5.535 3.029 1 98.38 61 LEU B C 1
ATOM 1394 O O . LEU B 1 61 ? -0.372 5.148 3.979 1 98.38 61 LEU B O 1
ATOM 1398 N N . GLU B 1 62 ? 1.093 4.727 2.389 1 98.69 62 GLU B N 1
ATOM 1399 C CA . GLU B 1 62 ? 1.47 3.389 2.834 1 98.69 62 GLU B CA 1
ATOM 1400 C C . GLU B 1 62 ? 2.98 3.273 3.018 1 98.69 62 GLU B C 1
ATOM 1402 O O . GLU B 1 62 ? 3.744 3.488 2.072 1 98.69 62 GLU B O 1
ATOM 1407 N N . ILE B 1 63 ? 3.381 2.896 4.176 1 98.56 63 ILE B N 1
ATOM 1408 C CA . ILE B 1 63 ? 4.789 2.838 4.547 1 98.56 63 ILE B CA 1
ATOM 1409 C C . ILE B 1 63 ? 5.082 1.518 5.254 1 98.56 63 ILE B C 1
ATOM 1411 O O . ILE B 1 63 ? 4.641 1.303 6.387 1 98.56 63 ILE B O 1
ATOM 1415 N N . ALA B 1 64 ? 5.797 0.648 4.625 1 98.69 64 ALA B N 1
ATOM 1416 C CA . ALA B 1 64 ? 6.277 -0.569 5.273 1 98.69 64 ALA B CA 1
ATOM 1417 C C . ALA B 1 64 ? 7.539 -0.295 6.09 1 98.69 64 ALA B C 1
ATOM 1419 O O . ALA B 1 64 ? 8.516 0.242 5.566 1 98.69 64 ALA B O 1
ATOM 1420 N N . VAL B 1 65 ? 7.523 -0.732 7.336 1 98.56 65 VAL B N 1
ATOM 1421 C CA . VAL B 1 65 ? 8.68 -0.452 8.172 1 98.56 65 VAL B CA 1
ATOM 1422 C C . VAL B 1 65 ? 9.008 -1.672 9.039 1 98.56 65 VAL B C 1
ATOM 1424 O O . VAL B 1 65 ? 8.133 -2.504 9.297 1 98.56 65 VAL B O 1
ATOM 1427 N N . ASN B 1 66 ? 10.266 -1.715 9.383 1 98.38 66 ASN B N 1
ATOM 1428 C CA . ASN B 1 66 ? 10.648 -2.617 10.469 1 98.38 66 ASN B CA 1
ATOM 1429 C C . ASN B 1 66 ? 10.125 -2.129 11.812 1 98.38 66 ASN B C 1
ATOM 1431 O O . ASN B 1 66 ? 9.828 -0.944 11.977 1 98.38 66 ASN B O 1
ATOM 1435 N N . ASP B 1 67 ? 10.094 -3.023 12.789 1 98.25 67 ASP B N 1
ATOM 1436 C CA . ASP B 1 67 ? 9.453 -2.732 14.07 1 98.25 67 ASP B CA 1
ATOM 1437 C C . ASP B 1 67 ? 10.102 -1.521 14.742 1 98.25 67 ASP B C 1
ATOM 1439 O O . ASP B 1 67 ? 9.406 -0.701 15.352 1 98.25 67 ASP B O 1
ATOM 1443 N N . GLU B 1 68 ? 11.375 -1.355 14.641 1 97.94 68 GLU B N 1
ATOM 1444 C CA . GLU B 1 68 ? 12.086 -0.279 15.32 1 97.94 68 GLU B CA 1
ATOM 1445 C C . GLU B 1 68 ? 11.75 1.078 14.711 1 97.94 68 GLU B C 1
ATOM 1447 O O . GLU B 1 68 ? 12.016 2.119 15.312 1 97.94 68 GLU B O 1
ATOM 1452 N N . PHE B 1 69 ? 11.133 1.106 13.555 1 98.31 69 PHE B N 1
ATOM 1453 C CA . PHE B 1 69 ? 10.836 2.361 12.875 1 98.31 69 PHE B CA 1
ATOM 1454 C C . PHE B 1 69 ? 9.359 2.721 13.008 1 98.31 69 PHE B C 1
ATOM 1456 O O . PHE B 1 69 ? 8.922 3.758 12.508 1 98.31 69 PHE B O 1
ATOM 1463 N N . VAL B 1 70 ? 8.602 1.93 13.727 1 98.75 70 VAL B N 1
ATOM 1464 C CA . VAL B 1 70 ? 7.18 2.215 13.875 1 98.75 70 VAL B CA 1
ATOM 1465 C C . VAL B 1 70 ? 6.996 3.537 14.617 1 98.75 70 VAL B C 1
ATOM 1467 O O . VAL B 1 70 ? 6.355 4.457 14.102 1 98.75 70 VAL B O 1
ATOM 1470 N N . LYS B 1 71 ? 7.586 3.648 15.742 1 98.75 71 LYS B N 1
ATOM 1471 C CA . LYS B 1 71 ? 7.41 4.852 16.547 1 98.75 71 LYS B CA 1
ATOM 1472 C C . LYS B 1 71 ? 7.961 6.078 15.836 1 98.75 71 LYS B C 1
ATOM 1474 O O . LYS B 1 71 ? 7.277 7.102 15.727 1 98.75 71 LYS B O 1
ATOM 1479 N N . PRO B 1 72 ? 9.219 6.02 15.281 1 98.69 72 PRO B N 1
ATOM 1480 C CA . PRO B 1 72 ? 9.727 7.18 14.547 1 98.69 72 PRO B CA 1
ATOM 1481 C C . PRO B 1 72 ? 8.805 7.598 13.406 1 98.69 72 PRO B C 1
ATOM 1483 O O . PRO B 1 72 ? 8.648 8.789 13.133 1 98.69 72 PRO B O 1
ATOM 1486 N N . THR B 1 73 ? 8.227 6.652 12.727 1 98.81 73 THR B N 1
ATOM 1487 C CA . THR B 1 73 ? 7.348 6.949 11.602 1 98.81 73 THR B CA 1
ATOM 1488 C C . THR B 1 73 ? 6.066 7.629 12.078 1 98.81 73 THR B C 1
ATOM 1490 O O . THR B 1 73 ? 5.676 8.672 11.555 1 98.81 73 THR B O 1
ATOM 1493 N N . VAL B 1 74 ? 5.453 7.059 13.102 1 98.88 74 VAL B N 1
ATOM 1494 C CA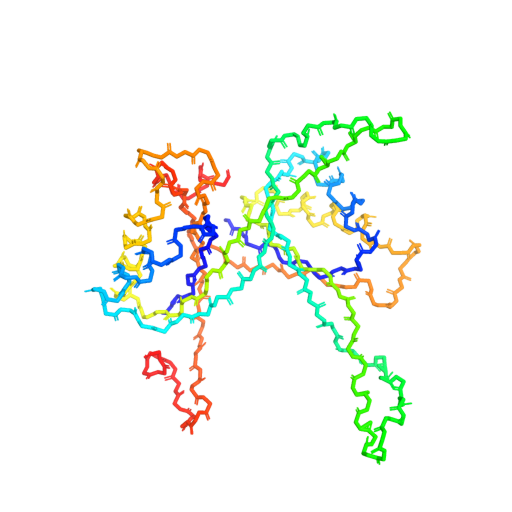 . VAL B 1 74 ? 4.219 7.605 13.656 1 98.88 74 VAL B CA 1
ATOM 1495 C C . VAL B 1 74 ? 4.473 9.016 14.188 1 98.88 74 VAL B C 1
ATOM 1497 O O . VAL B 1 74 ? 3.707 9.938 13.906 1 98.88 74 VAL B O 1
ATOM 1500 N N . ASP B 1 75 ? 5.555 9.188 14.891 1 98.75 75 ASP B N 1
ATOM 1501 C CA . ASP B 1 75 ? 5.887 10.484 15.469 1 98.75 75 ASP B CA 1
ATOM 1502 C C . ASP B 1 75 ? 6.109 11.531 14.383 1 98.75 75 ASP B C 1
ATOM 1504 O O . ASP B 1 75 ? 5.668 12.68 14.523 1 98.75 75 ASP B O 1
ATOM 1508 N N . ALA B 1 76 ? 6.797 11.156 13.328 1 98.62 76 ALA B N 1
ATOM 1509 C CA . ALA B 1 76 ? 7.059 12.07 12.219 1 98.62 76 ALA B CA 1
ATOM 1510 C C . ALA B 1 76 ? 5.754 12.539 11.578 1 98.62 76 ALA B C 1
ATOM 1512 O O . ALA B 1 76 ? 5.59 13.727 11.289 1 98.62 76 ALA B O 1
ATOM 1513 N N . ILE B 1 77 ? 4.836 11.664 11.367 1 98.75 77 ILE B N 1
ATOM 1514 C CA . ILE B 1 77 ? 3.566 12 10.734 1 98.75 77 ILE B CA 1
ATOM 1515 C C . ILE B 1 77 ? 2.746 12.891 11.664 1 98.75 77 ILE B C 1
ATOM 1517 O O . ILE B 1 77 ? 2.18 13.898 11.234 1 98.75 77 ILE B O 1
ATOM 1521 N N . LEU B 1 78 ? 2.711 12.477 12.961 1 98.5 78 LEU B N 1
ATOM 1522 C CA . LEU B 1 78 ? 1.973 13.273 13.938 1 98.5 78 LEU B CA 1
ATOM 1523 C C . LEU B 1 78 ? 2.473 14.711 13.953 1 98.5 78 LEU B C 1
ATOM 1525 O O . LEU B 1 78 ? 1.675 15.648 14.008 1 98.5 78 LEU B O 1
ATOM 1529 N N . LYS B 1 79 ? 3.719 14.836 13.906 1 97.75 79 LYS B N 1
ATOM 1530 C CA . LYS B 1 79 ? 4.34 16.156 13.969 1 97.75 79 LYS B CA 1
ATOM 1531 C C . LYS B 1 79 ? 3.996 16.984 12.734 1 97.75 79 LYS B C 1
ATOM 1533 O O . LYS B 1 79 ? 3.656 18.172 12.844 1 97.75 79 LYS B O 1
ATOM 1538 N N . ALA B 1 80 ? 3.996 16.391 11.562 1 98.12 80 ALA B N 1
ATOM 1539 C CA . ALA B 1 80 ? 3.973 17.156 10.32 1 98.12 80 ALA B CA 1
ATOM 1540 C C . ALA B 1 80 ? 2.555 17.25 9.758 1 98.12 80 ALA B C 1
ATOM 1542 O O . ALA B 1 80 ? 2.24 18.172 9.008 1 98.12 80 ALA B O 1
ATOM 1543 N N . ALA B 1 81 ? 1.687 16.359 10.133 1 98.12 81 ALA B N 1
ATOM 1544 C CA . ALA B 1 81 ? 0.377 16.297 9.484 1 98.12 81 ALA B CA 1
ATOM 1545 C C . ALA B 1 81 ? -0.643 17.141 10.234 1 98.12 81 ALA B C 1
ATOM 1547 O O . ALA B 1 81 ? -1.727 17.422 9.711 1 98.12 81 ALA B O 1
ATOM 1548 N N . LYS B 1 82 ? -0.322 17.5 11.391 1 96.88 82 LYS B N 1
ATOM 1549 C CA . LYS B 1 82 ? -1.229 18.281 12.219 1 96.88 82 LYS B CA 1
ATOM 1550 C C . LYS B 1 82 ? -1.354 19.719 11.695 1 96.88 82 LYS B C 1
ATOM 1552 O O . LYS B 1 82 ? -0.35 20.344 11.367 1 96.88 82 LYS B O 1
ATOM 1557 N N . THR B 1 83 ? -2.564 20.234 11.531 1 92.38 83 THR B N 1
ATOM 1558 C CA . THR B 1 83 ? -2.809 21.625 11.203 1 92.38 83 THR B CA 1
ATOM 1559 C C . THR B 1 83 ? -2.871 22.484 12.469 1 92.38 83 THR B C 1
ATOM 1561 O O . THR B 1 83 ? -3.762 22.312 13.297 1 92.38 83 THR B O 1
ATOM 1564 N N . GLY B 1 84 ? -1.964 23.422 12.555 1 92.25 84 GLY B N 1
ATOM 1565 C CA . GLY B 1 84 ? -1.928 24.203 13.781 1 92.25 84 GLY B CA 1
ATOM 1566 C C . GLY B 1 84 ? -1.775 23.344 15.023 1 92.25 84 GLY B C 1
ATOM 1567 O O . GLY B 1 84 ? -0.858 22.531 15.117 1 92.25 84 GLY B O 1
ATOM 1568 N N . ASP B 1 85 ? -2.762 23.469 15.945 1 91.38 85 ASP B N 1
ATOM 1569 C CA . ASP B 1 85 ? -2.734 22.688 17.172 1 91.38 85 ASP B CA 1
ATOM 1570 C C . ASP B 1 85 ? -3.586 21.422 17.031 1 91.38 85 ASP B C 1
ATOM 1572 O O . ASP B 1 85 ? -3.746 20.672 18 1 91.38 85 ASP B O 1
ATOM 1576 N N . GLY B 1 86 ? -4.07 21.203 15.938 1 93.06 86 GLY B N 1
ATOM 1577 C CA . GLY B 1 86 ? -4.965 20.078 15.656 1 93.06 86 GLY B CA 1
ATOM 1578 C C . GLY B 1 86 ? -6.34 20.531 15.195 1 93.06 86 GLY B C 1
ATOM 1579 O O . GLY B 1 86 ? -6.934 21.438 15.766 1 93.06 86 GLY B O 1
ATOM 1580 N N . LYS B 1 87 ? -6.746 20.031 14.117 1 91.38 87 LYS B N 1
ATOM 1581 C CA . LYS B 1 87 ? -8.062 20.359 13.578 1 91.38 87 LYS B CA 1
ATOM 1582 C C . LYS B 1 87 ? -8.797 19.094 13.141 1 91.38 87 LYS B C 1
ATOM 1584 O O . LYS B 1 87 ? -8.18 18.125 12.711 1 91.38 87 LYS B O 1
ATOM 1589 N N . ILE B 1 88 ? -10.016 19.188 13.281 1 89.38 88 ILE B N 1
ATOM 1590 C CA . ILE B 1 88 ? -10.844 18.125 12.727 1 89.38 88 ILE B CA 1
ATOM 1591 C C . ILE B 1 88 ? -10.5 17.906 11.258 1 89.38 88 ILE B C 1
ATOM 1593 O O . ILE B 1 88 ? -10.344 18.875 10.508 1 89.38 88 ILE B O 1
ATOM 1597 N N . GLY B 1 89 ? -10.305 16.688 10.82 1 91.12 89 GLY B N 1
ATOM 1598 C CA . GLY B 1 89 ? -10.023 16.422 9.422 1 91.12 89 GLY B CA 1
ATOM 1599 C C . GLY B 1 89 ? -8.555 16.156 9.148 1 91.12 89 GLY B C 1
ATOM 1600 O O . GLY B 1 89 ? -8.172 15.828 8.023 1 91.12 89 GLY B O 1
ATOM 1601 N N . ASP B 1 90 ? -7.738 16.25 10.172 1 95.38 90 ASP B N 1
ATOM 1602 C CA . ASP B 1 90 ? -6.297 16.078 10 1 95.38 90 ASP B CA 1
ATOM 1603 C C . ASP B 1 90 ? -5.973 14.641 9.57 1 95.38 90 ASP B C 1
ATOM 1605 O O . ASP B 1 90 ? -4.934 14.398 8.953 1 95.38 90 ASP B O 1
ATOM 1609 N N . GLY B 1 91 ? -6.883 13.75 9.938 1 96.06 91 GLY B N 1
ATOM 1610 C CA . GLY B 1 91 ? -6.703 12.406 9.414 1 96.06 91 GLY B CA 1
ATOM 1611 C C . GLY B 1 91 ? -6.391 11.383 10.492 1 96.06 91 GLY B C 1
ATOM 1612 O O . GLY B 1 91 ? -6.703 11.594 11.664 1 96.06 91 GLY B O 1
ATOM 1613 N N . LYS B 1 92 ? -5.98 10.164 10.141 1 97.94 92 LYS B N 1
ATOM 1614 C CA . LYS B 1 92 ? -5.738 9.016 11.008 1 97.94 92 LYS B CA 1
ATOM 1615 C C . LYS B 1 92 ? -4.492 8.25 10.578 1 97.94 92 LYS B C 1
ATOM 1617 O O . LYS B 1 92 ? -4.129 8.266 9.398 1 97.94 92 LYS B O 1
ATOM 1622 N N . ILE B 1 93 ? -3.895 7.629 11.539 1 98.88 93 ILE B N 1
ATOM 1623 C CA . ILE B 1 93 ? -2.824 6.672 11.281 1 98.88 93 ILE B CA 1
ATOM 1624 C C . ILE B 1 93 ? -3.281 5.27 11.672 1 98.88 93 ILE B C 1
ATOM 1626 O O . ILE B 1 93 ? -3.793 5.059 12.773 1 98.88 93 ILE B O 1
ATOM 1630 N N . LEU B 1 94 ? -3.182 4.324 10.766 1 98.81 94 LEU B N 1
ATOM 1631 C CA . LEU B 1 94 ? -3.469 2.91 10.984 1 98.81 94 LEU B CA 1
ATOM 1632 C C . LEU B 1 94 ? -2.186 2.086 10.984 1 98.81 94 LEU B C 1
ATOM 1634 O O . LEU B 1 94 ? -1.312 2.299 10.141 1 98.81 94 LEU B O 1
ATOM 1638 N N . ILE B 1 95 ? -2.049 1.197 11.922 1 98.88 95 ILE B N 1
ATOM 1639 C CA . ILE B 1 95 ? -0.898 0.304 12 1 98.88 95 ILE B CA 1
ATOM 1640 C C . ILE B 1 95 ? -1.356 -1.143 11.828 1 98.88 95 ILE B C 1
ATOM 1642 O O . ILE B 1 95 ? -2.15 -1.647 12.625 1 98.88 95 ILE B O 1
ATOM 1646 N N . LEU B 1 96 ? -0.899 -1.783 10.805 1 98.75 96 LEU B N 1
ATOM 1647 C CA . LEU B 1 96 ? -1.312 -3.141 10.469 1 98.75 96 LEU B CA 1
ATOM 1648 C C . LEU B 1 96 ? -0.138 -4.109 10.57 1 98.75 96 LEU B C 1
ATOM 1650 O O . LEU B 1 96 ? 0.998 -3.75 10.258 1 98.75 96 LEU B O 1
ATOM 1654 N N . PRO B 1 97 ? -0.426 -5.367 10.953 1 98.44 97 PRO B N 1
ATOM 1655 C CA . PRO B 1 97 ? 0.649 -6.359 10.875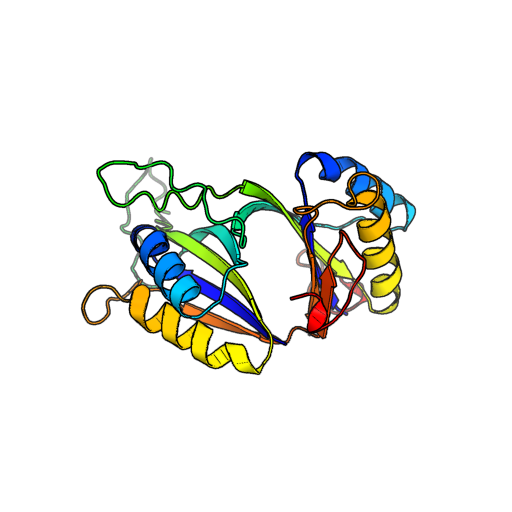 1 98.44 97 PRO B CA 1
ATOM 1656 C C . PRO B 1 97 ? 1.076 -6.652 9.438 1 98.44 97 PRO B C 1
ATOM 1658 O O . PRO B 1 97 ? 0.236 -6.684 8.531 1 98.44 97 PRO B O 1
ATOM 1661 N N . LEU B 1 98 ? 2.256 -6.73 9.227 1 98.5 98 LEU B N 1
ATOM 1662 C CA . LEU B 1 98 ? 2.871 -7.125 7.961 1 98.5 98 LEU B CA 1
ATOM 1663 C C . LEU B 1 98 ? 3.627 -8.438 8.109 1 98.5 98 LEU B C 1
ATOM 1665 O O . LEU B 1 98 ? 4.648 -8.5 8.797 1 98.5 98 LEU B O 1
ATOM 1669 N N . GLU B 1 99 ? 3.139 -9.492 7.52 1 98.38 99 GLU B N 1
ATOM 1670 C CA . GLU B 1 99 ? 3.689 -10.828 7.707 1 98.38 99 GLU B CA 1
ATOM 1671 C C . GLU B 1 99 ? 4.996 -11 6.938 1 98.38 99 GLU B C 1
ATOM 1673 O O . GLU B 1 99 ? 5.902 -11.703 7.395 1 98.38 99 GLU B O 1
ATOM 1678 N N . ASP B 1 100 ? 5.012 -10.422 5.762 1 98.56 100 ASP B N 1
ATOM 1679 C CA . ASP B 1 100 ? 6.207 -10.555 4.93 1 98.56 100 ASP B CA 1
ATOM 1680 C C . ASP B 1 100 ? 6.285 -9.422 3.904 1 98.56 100 ASP B C 1
ATOM 1682 O O . ASP B 1 100 ? 5.273 -8.797 3.584 1 98.56 100 ASP B O 1
ATOM 1686 N N . VAL B 1 101 ? 7.473 -9.141 3.439 1 98.69 101 VAL B N 1
ATOM 1687 C CA . VAL B 1 101 ? 7.762 -8.219 2.35 1 98.69 101 VAL B CA 1
ATOM 1688 C C . VAL B 1 101 ? 8.773 -8.844 1.393 1 98.69 101 VAL B C 1
ATOM 1690 O O . VAL B 1 101 ? 9.711 -9.516 1.825 1 98.69 101 VAL B O 1
ATOM 1693 N N . ILE B 1 102 ? 8.57 -8.57 0.119 1 98.75 102 ILE B N 1
ATOM 1694 C CA . ILE B 1 102 ? 9.508 -9.078 -0.883 1 98.75 102 ILE B CA 1
ATOM 1695 C C . ILE B 1 102 ? 9.898 -7.957 -1.841 1 98.75 102 ILE B C 1
ATOM 1697 O O . ILE B 1 102 ? 9.031 -7.285 -2.408 1 98.75 102 ILE B O 1
ATOM 1701 N N . ARG B 1 103 ? 11.156 -7.73 -1.951 1 98.19 103 ARG B N 1
ATOM 1702 C CA . ARG B 1 103 ? 11.68 -6.828 -2.971 1 98.19 103 ARG B CA 1
ATOM 1703 C C . ARG B 1 103 ? 11.703 -7.5 -4.34 1 98.19 103 ARG B C 1
ATOM 1705 O O . ARG B 1 103 ? 12.414 -8.492 -4.531 1 98.19 103 ARG B O 1
ATOM 1712 N N . ILE B 1 104 ? 11.078 -6.957 -5.227 1 98.31 104 ILE B N 1
ATOM 1713 C CA . ILE B 1 104 ? 10.852 -7.645 -6.492 1 98.31 104 ILE B CA 1
ATOM 1714 C C . ILE B 1 104 ? 12.172 -7.773 -7.25 1 98.31 104 ILE B C 1
ATOM 1716 O O . ILE B 1 104 ? 12.469 -8.828 -7.812 1 98.31 104 ILE B O 1
ATOM 1720 N N . ARG B 1 105 ? 12.953 -6.773 -7.262 1 97.12 105 ARG B N 1
ATOM 1721 C CA . ARG B 1 105 ? 14.18 -6.738 -8.047 1 97.12 105 ARG B CA 1
ATOM 1722 C C . ARG B 1 105 ? 15.117 -7.879 -7.656 1 97.12 105 ARG B C 1
ATOM 1724 O O . ARG B 1 105 ? 15.719 -8.516 -8.516 1 97.12 105 ARG B O 1
ATOM 1731 N N . THR B 1 106 ? 15.164 -8.148 -6.395 1 96.81 106 THR B N 1
ATOM 1732 C CA . THR B 1 106 ? 16.203 -9.055 -5.918 1 96.81 106 THR B CA 1
ATOM 1733 C C . THR B 1 106 ? 15.578 -10.352 -5.402 1 96.81 106 THR B C 1
ATOM 1735 O O . THR B 1 106 ? 16.266 -11.359 -5.258 1 96.81 106 THR B O 1
ATOM 1738 N N . GLY B 1 107 ? 14.305 -10.305 -4.996 1 96.75 107 GLY B N 1
ATOM 1739 C CA . GLY B 1 107 ? 13.656 -11.453 -4.375 1 96.75 107 GLY B CA 1
ATOM 1740 C C . GLY B 1 107 ? 13.891 -11.531 -2.879 1 96.75 107 GLY B C 1
ATOM 1741 O O . GLY B 1 107 ? 13.383 -12.438 -2.213 1 96.75 107 GLY B O 1
ATOM 1742 N N . GLU B 1 108 ? 14.688 -10.586 -2.352 1 97.56 108 GLU B N 1
ATOM 1743 C CA . GLU B 1 108 ? 14.922 -10.547 -0.912 1 97.56 108 GLU B CA 1
ATOM 1744 C C . GLU B 1 108 ? 13.609 -10.422 -0.139 1 97.56 108 GLU B C 1
ATOM 1746 O O . GLU B 1 108 ? 12.688 -9.734 -0.58 1 97.56 108 GLU B O 1
ATOM 1751 N N . ARG B 1 109 ? 13.594 -11.031 1.114 1 98.06 109 ARG B N 1
ATOM 1752 C CA . ARG B 1 109 ? 12.359 -11.078 1.889 1 98.06 109 ARG B CA 1
ATOM 1753 C C . ARG B 1 109 ? 12.578 -10.555 3.305 1 98.06 109 ARG B C 1
ATOM 1755 O O . ARG B 1 109 ? 13.711 -10.516 3.787 1 98.06 109 ARG B O 1
ATOM 1762 N N . GLY B 1 110 ? 11.461 -10.195 3.914 1 97.5 110 GLY B N 1
ATOM 1763 C CA . GLY B 1 110 ? 11.484 -9.836 5.324 1 97.5 110 GLY B CA 1
ATOM 1764 C C . GLY B 1 110 ? 12.047 -8.445 5.57 1 97.5 110 GLY B C 1
ATOM 1765 O O . GLY B 1 110 ? 11.906 -7.555 4.73 1 97.5 110 GLY B O 1
ATOM 1766 N N . SER 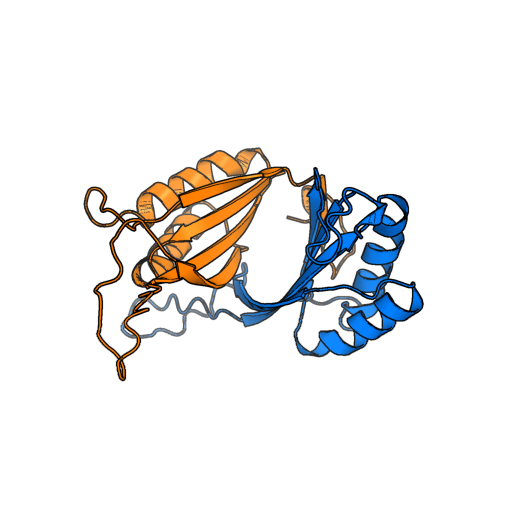B 1 111 ? 12.672 -8.289 6.691 1 96.75 111 SER B N 1
ATOM 1767 C CA . SER B 1 111 ? 13.148 -6.988 7.156 1 96.75 111 SER B CA 1
ATOM 1768 C C . SER B 1 111 ? 14.156 -6.387 6.184 1 96.75 111 SER B C 1
ATOM 1770 O O . SER B 1 111 ? 14.172 -5.172 5.973 1 96.75 111 SER B O 1
ATOM 1772 N N . SER B 1 112 ? 14.906 -7.242 5.578 1 96.31 112 SER B N 1
ATOM 1773 C CA . SER B 1 112 ? 15.953 -6.773 4.672 1 96.31 112 SER B CA 1
ATOM 1774 C C . SER B 1 112 ? 15.359 -6.23 3.377 1 96.31 112 SER B C 1
ATOM 1776 O O . SER B 1 112 ? 16.031 -5.52 2.627 1 96.31 112 SER B O 1
ATOM 1778 N N . ALA B 1 113 ? 14.117 -6.559 3.098 1 96.75 113 ALA B N 1
ATOM 1779 C CA . ALA B 1 113 ? 13.461 -6.133 1.863 1 96.75 113 ALA B CA 1
ATOM 1780 C C . ALA B 1 113 ? 12.859 -4.738 2.014 1 96.75 113 ALA B C 1
ATOM 1782 O O . ALA B 1 113 ? 12.453 -4.121 1.027 1 96.75 113 ALA B O 1
ATOM 1783 N N . ILE B 1 114 ? 12.727 -4.266 3.275 1 94.94 114 ILE B N 1
ATOM 1784 C CA . ILE B 1 114 ? 12.195 -2.934 3.545 1 94.94 114 ILE B CA 1
ATOM 1785 C C . ILE B 1 114 ? 13.305 -1.893 3.387 1 94.94 114 ILE B C 1
ATOM 1787 O O . ILE B 1 114 ? 14.422 -2.086 3.873 1 94.94 114 ILE B O 1
#

InterPro domains:
  IPR002187 Nitrogen regulatory protein PII [PF00543] (1-108)
  IPR002187 Nitrogen regulatory protein PII [PR00340] (2-17)
  IPR002187 Nitrogen regulatory protein PII [PR00340] (23-41)
  IPR002187 Nitrogen regulatory protein PII [PR00340] (52-75)
  IPR002187 Nitrogen regulatory protein PII [PR00340] (85-105)
  IPR002187 Nitrogen regulatory protein PII [PS51343] (1-114)
  IPR002187 Nitrogen regulatory protein PII [PTHR30115] (3-113)
  IPR002187 Nitrogen regulatory protein PII [SM00938] (4-107)
  IPR011322 Nitrogen regulatory PII-like, alpha/beta [SSF54913] (1-114)
  IPR015867 Nitrogen regulatory protein PII/ATP phosphoribosyltransferase, C-terminal [G3DSA:3.30.70.120] (1-114)